Protein AF-A0AAU9JIN0-F1 (afdb_monomer)

Organism: NCBI:txid1481888

Structure (mmCIF, N/CA/C/O backbone):
data_AF-A0AAU9JIN0-F1
#
_entry.id   AF-A0AAU9JIN0-F1
#
loop_
_atom_site.group_PDB
_atom_site.id
_atom_site.type_symbol
_atom_site.label_atom_id
_atom_site.label_alt_id
_atom_site.label_comp_id
_atom_site.label_asym_id
_atom_site.label_entity_id
_atom_site.label_seq_id
_atom_site.pdbx_PDB_ins_code
_atom_site.Cartn_x
_atom_site.Cartn_y
_atom_site.Cartn_z
_atom_site.occupancy
_atom_site.B_iso_or_equiv
_atom_site.auth_seq_id
_atom_site.auth_comp_id
_atom_site.auth_asym_id
_atom_site.auth_atom_id
_atom_site.pdbx_PDB_model_num
ATOM 1 N N . MET A 1 1 ? -13.328 -5.699 35.450 1.00 68.75 1 MET A N 1
ATOM 2 C CA . MET A 1 1 ? -13.564 -5.438 34.014 1.00 68.75 1 MET A CA 1
ATOM 3 C C . MET A 1 1 ? -13.650 -3.923 33.826 1.00 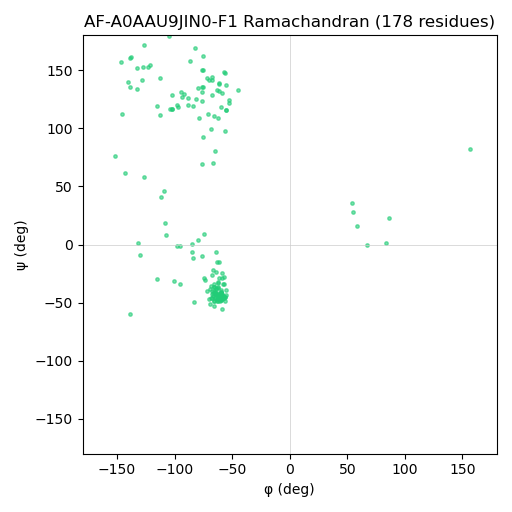68.75 1 MET A C 1
ATOM 5 O O . MET A 1 1 ? -14.200 -3.271 34.708 1.00 68.75 1 MET A O 1
ATOM 9 N N . SER A 1 2 ? -13.070 -3.365 32.762 1.00 90.25 2 SER A N 1
ATOM 10 C CA . SER A 1 2 ? -12.994 -1.916 32.496 1.00 90.25 2 SER A CA 1
ATOM 11 C C . SER A 1 2 ? -13.607 -1.563 31.139 1.00 90.25 2 SER A C 1
ATOM 13 O O . SER A 1 2 ? -13.614 -2.384 30.223 1.00 90.25 2 SER A O 1
ATOM 15 N N . CYS A 1 3 ? -14.113 -0.338 31.011 1.00 95.19 3 CYS A N 1
ATOM 16 C CA . CYS A 1 3 ? -14.622 0.205 29.756 1.00 95.19 3 CYS A CA 1
ATOM 17 C C . CYS A 1 3 ? -13.450 0.713 28.907 1.00 95.19 3 CYS A C 1
ATOM 19 O O . CYS A 1 3 ? -12.683 1.559 29.365 1.00 95.19 3 CYS A O 1
ATOM 21 N N . SER A 1 4 ? -13.319 0.247 27.661 1.00 93.06 4 SER A N 1
ATOM 22 C CA . SER A 1 4 ? -12.202 0.650 26.791 1.00 93.06 4 SER A CA 1
ATOM 23 C C . SER A 1 4 ? -12.344 2.058 26.198 1.00 93.06 4 SER A C 1
ATOM 25 O O . SER A 1 4 ? -11.383 2.556 25.627 1.00 93.06 4 SER A O 1
ATOM 27 N N . ILE A 1 5 ? -13.512 2.703 26.330 1.00 93.81 5 ILE A N 1
ATOM 28 C CA . ILE A 1 5 ? -13.728 4.086 25.867 1.00 93.81 5 ILE A CA 1
ATOM 29 C C . ILE A 1 5 ? -13.227 5.091 26.912 1.00 93.81 5 ILE A C 1
ATOM 31 O O . ILE A 1 5 ? -12.480 6.002 26.581 1.00 93.81 5 ILE A O 1
ATOM 35 N N . CYS A 1 6 ? -13.613 4.931 28.183 1.00 94.94 6 CYS A N 1
ATOM 36 C CA . CYS A 1 6 ? -13.197 5.842 29.260 1.00 94.94 6 CYS A CA 1
ATOM 37 C C . CYS A 1 6 ? -12.001 5.337 30.080 1.00 94.94 6 CYS A C 1
ATOM 39 O O . CYS A 1 6 ? -11.583 6.008 31.023 1.00 94.94 6 CYS A O 1
ATOM 41 N N . ILE A 1 7 ? -11.484 4.142 29.767 1.00 92.88 7 ILE A N 1
ATOM 42 C CA . ILE A 1 7 ? -10.316 3.511 30.412 1.00 92.88 7 ILE A CA 1
ATOM 43 C C . ILE A 1 7 ? -10.503 3.406 31.943 1.00 92.88 7 ILE A C 1
ATOM 45 O O . ILE A 1 7 ? -9.563 3.405 32.730 1.00 92.88 7 ILE A O 1
ATOM 49 N N . SER A 1 8 ? -11.756 3.314 32.384 1.00 94.06 8 SER A N 1
ATOM 50 C CA . SER A 1 8 ? -12.152 3.315 33.794 1.00 94.06 8 SER A CA 1
ATOM 51 C C . SER A 1 8 ? -13.014 2.094 34.109 1.00 94.06 8 SER A C 1
ATOM 53 O O . SER A 1 8 ? -13.412 1.338 33.215 1.00 94.06 8 SER A O 1
ATOM 55 N N . SER A 1 9 ? -13.311 1.876 35.390 1.00 93.88 9 SER A N 1
ATOM 56 C CA . SER A 1 9 ? -14.298 0.875 35.8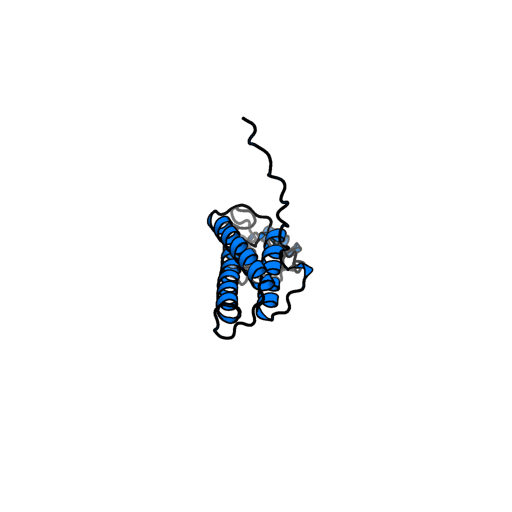06 1.00 93.88 9 SER A CA 1
ATOM 57 C C . SER A 1 9 ? -15.661 1.145 35.165 1.00 93.88 9 SER A C 1
ATOM 59 O O . SER A 1 9 ? -16.027 2.295 34.923 1.00 93.88 9 SER A O 1
ATOM 61 N N . PHE A 1 10 ? -16.421 0.082 34.903 1.00 93.69 10 PHE A N 1
ATOM 62 C CA . PHE A 1 10 ? -17.774 0.209 34.368 1.00 93.69 10 PHE A CA 1
ATOM 63 C C . PHE A 1 10 ? -18.675 1.027 35.298 1.00 93.69 10 PHE A C 1
ATOM 65 O O . PHE A 1 10 ? -18.761 0.745 36.491 1.00 93.69 10 PHE A O 1
ATOM 72 N N . SER A 1 11 ? -19.372 2.005 34.721 1.00 92.69 11 SER A N 1
ATOM 73 C CA . SER A 1 11 ? -20.479 2.709 35.361 1.00 92.69 11 SER A CA 1
ATOM 74 C C . SER A 1 11 ? -21.783 2.155 34.793 1.00 92.69 11 SER A C 1
ATOM 76 O O . SER A 1 11 ? -22.002 2.320 33.589 1.00 92.69 11 SER A O 1
ATOM 78 N N . PRO A 1 12 ? -22.640 1.514 35.609 1.00 90.25 12 PRO A N 1
ATOM 79 C CA . PRO A 1 12 ? -23.985 1.149 35.188 1.00 90.25 12 PRO A CA 1
ATOM 80 C C . PRO A 1 12 ? -24.782 2.378 34.700 1.00 90.25 12 PRO A C 1
ATOM 82 O O . PRO A 1 12 ? -24.567 3.476 35.227 1.00 90.25 12 PRO A O 1
ATOM 85 N N . PRO A 1 13 ? -25.687 2.207 33.722 1.00 94.56 13 PRO A N 1
ATOM 86 C CA . PRO A 1 13 ? -25.958 0.953 33.025 1.00 94.56 13 PRO A CA 1
ATOM 87 C C . PRO A 1 13 ? -24.829 0.541 32.063 1.00 94.56 13 PRO A C 1
ATOM 89 O O . PRO A 1 13 ? -24.177 1.370 31.420 1.00 94.56 13 PRO A O 1
ATOM 92 N N . ILE A 1 14 ? -24.577 -0.767 31.989 1.00 95.56 14 ILE A N 1
ATOM 93 C CA . ILE A 1 14 ? -23.565 -1.370 31.116 1.00 95.56 14 ILE A CA 1
ATOM 94 C C . ILE A 1 14 ? -24.244 -1.773 29.815 1.00 95.56 14 ILE A C 1
ATOM 96 O O . ILE A 1 14 ? -25.229 -2.499 29.819 1.00 95.56 14 ILE A O 1
ATOM 100 N N . CYS A 1 15 ? -23.700 -1.327 28.693 1.00 96.00 15 CYS A N 1
ATOM 101 C CA . CYS A 1 15 ? -24.202 -1.657 27.372 1.00 96.00 15 CYS A CA 1
ATOM 102 C C . CYS A 1 15 ? -23.312 -2.733 26.747 1.00 96.00 15 CYS A C 1
ATOM 104 O O . CYS A 1 15 ? -22.125 -2.496 26.514 1.00 96.00 15 CYS A O 1
ATOM 106 N N . THR A 1 16 ? -23.877 -3.911 26.493 1.00 96.06 16 THR A N 1
ATOM 107 C CA . THR A 1 16 ? -23.200 -5.036 25.839 1.00 96.06 16 THR A CA 1
ATOM 108 C C . THR A 1 16 ? -23.673 -5.134 24.398 1.00 96.06 16 THR A C 1
ATOM 110 O O . THR A 1 16 ? -24.853 -5.359 24.134 1.00 96.06 16 THR A O 1
ATOM 113 N N . LEU A 1 17 ? -22.752 -4.949 23.457 1.00 95.69 17 LEU A N 1
ATOM 114 C CA . LEU A 1 17 ? -23.039 -5.055 22.030 1.00 95.69 17 LEU A CA 1
ATOM 115 C C . LEU A 1 17 ? -23.190 -6.523 21.606 1.00 95.69 17 LEU A C 1
ATOM 117 O O . LEU A 1 17 ? -22.663 -7.426 22.254 1.00 95.69 17 LEU A O 1
ATOM 121 N N . PHE A 1 18 ? -23.798 -6.758 20.441 1.00 93.75 18 PHE A N 1
ATOM 122 C CA . PHE A 1 18 ? -23.901 -8.099 19.842 1.00 93.75 18 PHE A CA 1
ATOM 123 C C . PHE A 1 18 ? -22.545 -8.786 19.610 1.00 93.75 18 PHE A C 1
ATOM 125 O O . PHE A 1 18 ? -22.440 -10.007 19.670 1.00 93.75 18 PHE A O 1
ATOM 132 N N . CYS A 1 19 ? -21.486 -7.998 19.403 1.00 94.50 19 CYS A N 1
ATOM 133 C CA . CYS A 1 19 ? -20.109 -8.485 19.306 1.00 94.50 19 CYS A CA 1
ATOM 134 C C . CYS A 1 19 ? -19.496 -8.888 20.664 1.00 94.50 19 CYS A C 1
ATOM 136 O O . CYS A 1 19 ? -18.294 -9.127 20.736 1.00 94.50 19 CYS A O 1
ATOM 138 N N . SER A 1 20 ? -20.294 -8.946 21.739 1.00 94.06 20 SER A N 1
ATOM 139 C CA . SER A 1 20 ? -19.934 -9.258 23.135 1.00 94.06 20 SER A CA 1
ATOM 140 C C . SER A 1 20 ? -19.050 -8.239 23.865 1.00 94.06 20 SER A C 1
ATOM 142 O O . SER A 1 20 ? -18.769 -8.403 25.052 1.00 94.06 20 SER A O 1
ATOM 144 N N . HIS A 1 21 ? -18.650 -7.152 23.204 1.00 95.62 21 HIS A N 1
ATOM 145 C CA . HIS A 1 21 ? -17.931 -6.062 23.857 1.00 95.62 21 HIS A CA 1
ATOM 146 C C . HIS A 1 21 ? -18.879 -5.194 24.690 1.00 95.62 21 HIS A C 1
ATOM 148 O O . HIS A 1 21 ? -19.959 -4.819 24.228 1.00 95.62 21 HIS A O 1
ATOM 154 N N . ALA A 1 22 ? -18.449 -4.854 25.906 1.00 95.50 22 ALA A N 1
ATOM 155 C CA . ALA A 1 22 ? -19.224 -4.072 26.860 1.00 95.50 22 ALA A CA 1
ATOM 156 C C . ALA A 1 22 ? -18.603 -2.693 27.116 1.00 95.50 22 ALA A C 1
ATOM 158 O O . ALA A 1 22 ? -17.381 -2.545 27.199 1.00 95.50 22 ALA A O 1
ATOM 159 N N . TYR A 1 23 ? -19.463 -1.693 27.294 1.00 96.69 23 TYR A N 1
ATOM 160 C CA . TYR A 1 23 ? -19.115 -0.287 27.515 1.00 96.69 23 TYR A CA 1
ATOM 161 C C . TYR A 1 23 ? -20.027 0.318 28.586 1.00 96.69 23 TYR A C 1
ATO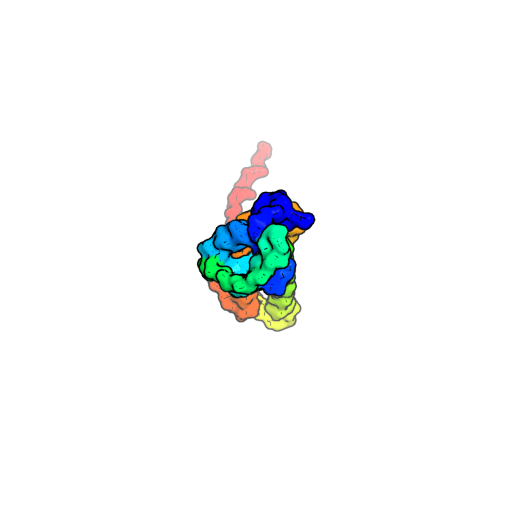M 163 O O . TYR A 1 23 ? -21.123 -0.184 28.830 1.00 96.69 23 TYR A O 1
ATOM 171 N N . CYS A 1 24 ? -19.623 1.428 29.206 1.00 96.50 24 CYS A N 1
ATOM 172 C CA . CYS A 1 24 ? -20.603 2.267 29.900 1.00 96.50 24 CYS A CA 1
ATOM 173 C C . CYS A 1 24 ? -21.621 2.771 28.867 1.00 96.50 24 CYS A C 1
ATOM 175 O O . CYS A 1 24 ? -21.221 3.158 27.764 1.00 96.50 24 CYS A O 1
ATOM 177 N N . PHE A 1 25 ? -22.908 2.800 29.211 1.00 95.44 25 PHE A N 1
ATOM 178 C CA . PHE A 1 25 ? -23.948 3.236 28.279 1.00 95.44 25 PHE A CA 1
ATOM 179 C C . PHE A 1 25 ? -23.692 4.647 27.732 1.00 95.44 25 PHE A C 1
ATOM 181 O O . PHE A 1 25 ? -23.720 4.853 26.522 1.00 95.44 25 PHE A O 1
ATOM 188 N N . SER A 1 26 ? -23.316 5.589 28.601 1.00 94.94 26 SER A N 1
ATOM 189 C CA . SER A 1 26 ? -22.960 6.956 28.199 1.00 94.94 26 SER A CA 1
ATOM 190 C C . SER A 1 26 ? -21.787 7.004 27.216 1.00 94.94 26 SER A C 1
ATOM 192 O O . SER A 1 26 ? -21.813 7.771 26.259 1.00 94.94 26 SER A O 1
ATOM 194 N N . CYS A 1 27 ? -20.773 6.157 27.414 1.00 96.19 27 CYS A N 1
ATOM 195 C CA . CYS A 1 27 ? -19.601 6.104 26.546 1.00 96.19 27 CYS A CA 1
ATOM 196 C C . CYS A 1 27 ? -19.953 5.630 25.134 1.00 96.19 27 CYS A C 1
ATOM 198 O O . CYS A 1 27 ? -19.539 6.255 24.160 1.00 96.19 27 CYS A O 1
ATOM 200 N N . ILE A 1 28 ? -20.704 4.531 25.014 1.00 95.12 28 ILE A N 1
ATOM 201 C CA . ILE A 1 28 ? -21.064 4.000 23.694 1.00 95.12 28 ILE A CA 1
ATOM 202 C C . ILE A 1 28 ? -22.118 4.864 22.998 1.00 95.12 28 ILE A C 1
ATOM 204 O O . ILE A 1 28 ? -22.097 4.987 21.778 1.00 95.12 28 ILE A O 1
ATOM 208 N N . GLN A 1 29 ? -22.996 5.521 23.759 1.00 93.88 29 GLN A N 1
ATOM 209 C CA . GLN A 1 29 ? -23.946 6.484 23.211 1.00 93.88 29 GLN A CA 1
ATOM 210 C C . GLN A 1 29 ? -23.230 7.702 22.610 1.00 93.88 29 GLN A C 1
ATOM 212 O O . GLN A 1 29 ? -23.608 8.154 21.532 1.00 93.88 29 GLN A O 1
ATOM 217 N N . GLU A 1 30 ? -22.180 8.216 23.263 1.00 93.44 30 GLU A N 1
ATOM 218 C CA . GLU A 1 30 ? -21.366 9.306 22.709 1.00 93.44 30 GLU A CA 1
ATOM 219 C C . GLU A 1 30 ? -20.637 8.868 21.435 1.00 93.44 30 GLU A C 1
ATOM 221 O O . GLU A 1 30 ? -20.686 9.567 20.426 1.00 93.44 30 GLU A O 1
ATOM 226 N N . TRP A 1 31 ? -20.035 7.677 21.455 1.00 93.25 31 TRP A N 1
ATOM 227 C CA . TRP A 1 31 ? -19.385 7.077 20.288 1.00 93.25 31 TRP A CA 1
ATOM 228 C C . TRP A 1 31 ? -20.337 6.965 19.088 1.00 93.25 31 TRP A C 1
ATOM 230 O O . TRP A 1 31 ? -19.993 7.354 17.970 1.00 93.25 31 TRP A O 1
ATOM 240 N N . CYS A 1 32 ? -21.576 6.531 19.334 1.00 92.69 32 CYS A N 1
ATOM 241 C CA . CYS A 1 32 ? -22.598 6.407 18.300 1.00 92.69 32 CYS A CA 1
ATOM 242 C C . CYS A 1 32 ? -22.998 7.733 17.641 1.00 92.69 32 CYS A C 1
ATOM 244 O O . CYS A 1 32 ? -23.547 7.730 16.542 1.00 92.69 32 CYS A O 1
ATOM 246 N N . LYS A 1 33 ? -22.664 8.895 18.214 1.00 90.50 33 LYS A N 1
ATOM 247 C CA . LYS A 1 33 ? -22.914 10.175 17.534 1.00 90.50 33 LYS A CA 1
ATOM 248 C C . LYS A 1 33 ? -22.071 10.372 16.275 1.00 90.50 33 LYS A C 1
ATOM 250 O O . LYS A 1 33 ? -22.470 11.192 15.450 1.00 90.50 33 LYS A O 1
ATOM 255 N N . GLY A 1 34 ? -20.942 9.674 16.144 1.00 85.88 34 GLY A N 1
ATOM 256 C CA . GLY A 1 34 ? -20.022 9.803 15.008 1.00 85.88 34 GLY A CA 1
ATOM 257 C C . GLY A 1 34 ? -19.622 8.484 14.349 1.00 85.88 34 GLY A C 1
ATOM 258 O O . GLY A 1 34 ? -18.999 8.517 13.294 1.00 85.88 34 GLY A O 1
ATOM 259 N N . HIS A 1 35 ? -19.964 7.338 14.939 1.00 88.75 35 HIS A N 1
ATOM 260 C CA . HIS A 1 35 ? -19.528 6.028 14.464 1.00 88.75 35 HIS A CA 1
ATOM 261 C C . HIS A 1 35 ? -20.647 4.994 14.569 1.00 88.75 35 HIS A C 1
ATOM 263 O O . HIS A 1 35 ? -21.331 4.915 15.582 1.00 88.75 35 HIS A O 1
ATOM 269 N N . ASP A 1 36 ? -20.775 4.125 13.571 1.00 92.25 36 ASP A N 1
ATOM 270 C CA . ASP A 1 36 ? -21.754 3.032 13.519 1.00 92.25 36 ASP A CA 1
ATOM 271 C C . ASP A 1 36 ? -21.119 1.645 13.696 1.00 92.25 36 ASP A C 1
ATOM 273 O O . ASP A 1 36 ? -21.725 0.624 13.378 1.00 92.25 36 ASP A O 1
ATOM 277 N N . PHE A 1 37 ? -19.901 1.589 14.236 1.00 92.31 37 PHE A N 1
ATOM 278 C CA . PHE A 1 37 ? -19.131 0.362 14.428 1.00 92.31 37 PHE A CA 1
ATOM 279 C C . PHE A 1 37 ? -18.538 0.263 15.834 1.00 92.31 37 PHE A C 1
ATOM 281 O O . PHE A 1 37 ? -18.257 1.263 16.487 1.00 92.31 37 PHE A O 1
ATOM 288 N N . CYS A 1 38 ? -18.331 -0.962 16.314 1.00 93.06 38 CYS A N 1
ATOM 289 C CA . CYS A 1 38 ? -17.752 -1.246 17.621 1.00 93.06 38 CYS A CA 1
ATOM 290 C C . CYS A 1 38 ? -16.312 -0.694 17.730 1.00 93.06 38 CYS A C 1
ATOM 292 O O . CYS A 1 38 ? -15.494 -1.010 16.864 1.00 93.06 38 CYS A O 1
ATOM 294 N N . PRO A 1 39 ? -15.953 0.020 18.819 1.00 91.38 39 PRO A N 1
ATOM 295 C CA . PRO A 1 39 ? -14.599 0.549 19.022 1.00 91.38 39 PRO A CA 1
ATOM 296 C C . PRO A 1 39 ? -13.475 -0.499 19.042 1.00 91.38 39 PRO A C 1
ATOM 298 O O . PRO A 1 39 ? -12.323 -0.155 18.812 1.00 91.38 39 PRO A O 1
ATOM 301 N N . LEU A 1 40 ? -13.782 -1.762 19.372 1.00 90.69 40 LEU A N 1
ATOM 302 C CA . LEU A 1 40 ? -12.771 -2.814 19.558 1.00 90.69 40 LEU A CA 1
ATOM 303 C C . LEU A 1 40 ? -12.611 -3.749 18.357 1.00 90.69 40 LEU A C 1
ATOM 305 O O . LEU A 1 40 ? -11.523 -4.266 18.131 1.00 90.69 40 LEU A O 1
ATOM 309 N N . CYS A 1 41 ? -13.682 -4.000 17.605 1.00 92.56 41 CYS A N 1
ATOM 310 C CA . CYS A 1 41 ? -13.667 -4.986 16.517 1.00 92.56 41 CYS A CA 1
ATOM 311 C C . CYS A 1 41 ? -14.266 -4.479 15.206 1.00 92.56 41 CYS A C 1
ATOM 313 O O . CYS A 1 41 ? -14.378 -5.246 14.252 1.00 92.56 41 CYS A O 1
ATOM 315 N N . SER A 1 42 ? -14.704 -3.219 15.175 1.00 90.44 42 SER A N 1
ATOM 316 C CA . SER A 1 42 ? -15.298 -2.573 14.003 1.00 90.44 42 SER A CA 1
ATOM 317 C C . SER A 1 42 ? -16.543 -3.273 13.440 1.00 90.44 42 SER A C 1
ATOM 319 O O . SER A 1 42 ? -16.961 -2.978 12.324 1.00 90.44 42 SER A O 1
ATOM 321 N N . GLN A 1 43 ? -17.178 -4.177 14.197 1.00 90.62 43 GLN A N 1
ATOM 322 C CA . GLN A 1 43 ? -18.458 -4.760 13.794 1.00 90.62 43 GLN A CA 1
ATOM 323 C C . GLN A 1 43 ? -19.581 -3.715 13.866 1.00 90.62 43 GLN A C 1
ATOM 325 O O . GLN A 1 43 ? -19.593 -2.933 14.820 1.00 90.62 43 GLN A O 1
ATOM 330 N N . PRO A 1 44 ? -20.535 -3.710 12.916 1.00 91.19 44 PRO A N 1
ATOM 331 C CA . PRO A 1 44 ? -21.642 -2.760 12.911 1.00 91.19 44 PRO A CA 1
ATOM 332 C C . PRO A 1 44 ? -22.445 -2.788 14.213 1.00 91.19 44 PRO A C 1
ATOM 334 O O . PRO A 1 44 ? -22.769 -3.857 14.738 1.00 91.19 44 PRO A O 1
ATOM 337 N N . ILE A 1 45 ? -22.798 -1.610 14.713 1.00 92.69 45 ILE A N 1
ATOM 338 C CA . ILE A 1 45 ? -23.668 -1.443 15.874 1.00 92.69 45 ILE A CA 1
ATOM 339 C C . ILE A 1 45 ? -25.108 -1.317 15.375 1.00 92.69 45 ILE A C 1
ATOM 341 O O . ILE A 1 45 ? -25.404 -0.521 14.490 1.00 92.69 45 ILE A O 1
ATOM 345 N N . SER A 1 46 ? -26.012 -2.111 15.945 1.00 85.94 46 SER A N 1
ATOM 346 C CA . SER A 1 46 ? -27.449 -2.0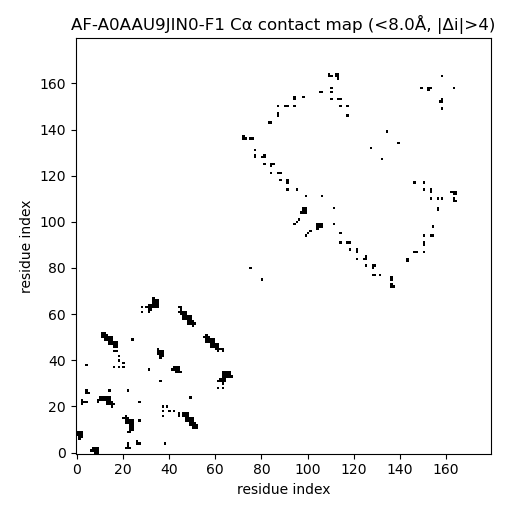22 15.659 1.00 85.94 46 SER A CA 1
ATOM 347 C C . SER A 1 46 ? -28.268 -2.183 16.936 1.00 85.94 46 SER A C 1
ATOM 349 O O . SER A 1 46 ? -28.985 -1.271 17.339 1.00 85.94 46 SER A O 1
ATOM 351 N N . THR A 1 47 ? -28.127 -3.315 17.617 1.00 91.50 47 THR A N 1
ATOM 352 C CA . THR A 1 47 ? -28.786 -3.594 18.896 1.00 91.50 47 THR A CA 1
ATOM 353 C C . THR A 1 47 ? -27.768 -3.891 19.989 1.00 91.50 47 THR A C 1
ATOM 355 O O . THR A 1 47 ? -26.636 -4.318 19.727 1.00 91.50 47 THR A O 1
ATOM 358 N N . ALA A 1 48 ? -28.171 -3.636 21.229 1.00 94.31 48 ALA A N 1
ATOM 359 C CA . ALA A 1 48 ? -27.370 -3.916 22.409 1.00 94.31 48 ALA A CA 1
ATOM 360 C C . ALA A 1 48 ? -28.253 -4.318 23.592 1.00 94.31 48 ALA A C 1
ATOM 362 O O . ALA A 1 48 ? -29.431 -3.970 23.652 1.00 94.31 48 ALA A O 1
ATOM 363 N N . THR A 1 49 ? -27.668 -5.030 24.549 1.00 96.50 49 THR A N 1
ATOM 364 C CA . THR A 1 49 ? -28.297 -5.330 25.835 1.00 96.50 49 THR A CA 1
ATOM 365 C C . THR A 1 49 ? -27.798 -4.336 26.873 1.00 96.50 49 THR A C 1
ATOM 367 O O . THR A 1 49 ? -26.599 -4.258 27.145 1.00 96.50 49 THR A O 1
ATOM 370 N N . LEU A 1 50 ? -28.719 -3.577 27.450 1.00 95.62 50 LEU A N 1
ATOM 371 C CA . LEU A 1 50 ? -28.476 -2.691 28.574 1.00 95.62 50 LEU A CA 1
ATOM 372 C C . LEU A 1 50 ? -28.668 -3.476 29.874 1.00 95.62 50 LEU A C 1
ATOM 374 O O . LEU A 1 50 ? -29.719 -4.080 30.059 1.00 95.62 50 LEU A O 1
ATOM 378 N N . SER A 1 51 ? -27.669 -3.466 30.751 1.00 95.19 51 SER A N 1
ATOM 379 C CA . SER A 1 51 ? -27.702 -4.101 32.069 1.00 95.19 51 SER A CA 1
ATOM 380 C C . SER A 1 51 ? -27.604 -3.039 33.158 1.00 95.19 51 SER A C 1
ATOM 382 O O . SER A 1 51 ? -26.603 -2.320 33.244 1.00 95.19 51 SER A O 1
ATOM 384 N N . GLU A 1 52 ? -28.627 -2.949 33.995 1.00 93.88 52 GLU A N 1
ATOM 385 C CA . GLU A 1 52 ? -28.699 -2.008 35.113 1.00 93.88 52 GLU A CA 1
ATOM 386 C C . GLU A 1 52 ? -27.951 -2.528 36.352 1.00 93.88 52 GLU A C 1
ATOM 388 O O . GLU A 1 52 ? -27.556 -3.694 36.442 1.00 93.88 52 GLU A O 1
ATOM 393 N N . ALA A 1 53 ? -27.754 -1.657 37.346 1.00 89.44 53 ALA A N 1
ATOM 394 C CA . ALA A 1 53 ? -27.086 -2.020 38.601 1.00 89.44 53 ALA A CA 1
ATOM 395 C C . ALA A 1 53 ? -27.855 -3.069 39.431 1.00 89.44 53 ALA A C 1
ATOM 397 O O . ALA A 1 53 ? -27.251 -3.768 40.244 1.00 89.44 53 ALA A O 1
ATOM 398 N N . ASP A 1 54 ? -29.169 -3.183 39.232 1.00 90.19 54 ASP A N 1
ATOM 399 C CA . ASP A 1 54 ? -30.039 -4.158 39.900 1.00 90.19 54 ASP A CA 1
ATOM 400 C C . ASP A 1 54 ? -30.068 -5.533 39.203 1.00 90.19 54 ASP A C 1
ATOM 402 O O . ASP A 1 54 ? -30.736 -6.454 39.673 1.00 90.19 54 ASP A O 1
ATOM 406 N N . GLY A 1 55 ? -29.322 -5.690 38.103 1.00 85.94 55 GLY A N 1
ATOM 407 C CA . GLY A 1 55 ? -29.260 -6.918 37.314 1.00 85.94 55 GLY A CA 1
ATOM 408 C C . GLY A 1 55 ? -30.392 -7.075 36.298 1.00 85.94 55 GLY A C 1
ATOM 409 O O . GLY A 1 55 ? -30.419 -8.086 35.595 1.00 85.94 55 GLY A O 1
ATOM 410 N N . SER A 1 56 ? -31.305 -6.105 36.189 1.00 90.94 56 SER A N 1
ATOM 411 C CA . SER A 1 56 ? -32.284 -6.083 35.105 1.00 90.94 56 SER A CA 1
ATOM 412 C C . SER A 1 56 ? -31.596 -5.838 33.760 1.00 90.94 56 SER A C 1
ATOM 414 O O . SER A 1 56 ? -30.591 -5.125 33.670 1.00 90.94 56 SER A O 1
ATOM 416 N N . THR A 1 57 ? -32.116 -6.476 32.709 1.00 94.06 57 THR A N 1
ATOM 417 C CA . THR A 1 57 ? -31.590 -6.340 31.350 1.00 94.06 57 THR A CA 1
ATOM 418 C C . THR A 1 57 ? -32.687 -5.979 30.361 1.00 94.06 57 THR A C 1
ATOM 420 O O . THR A 1 57 ? -33.815 -6.467 30.448 1.00 94.06 57 THR A O 1
ATOM 423 N N . GLN A 1 58 ? -32.350 -5.119 29.403 1.00 93.62 58 GLN A N 1
ATOM 424 C CA . GLN A 1 58 ? -33.252 -4.683 28.344 1.00 93.62 58 GLN A CA 1
ATOM 425 C C . GLN A 1 58 ? -32.511 -4.627 27.007 1.00 93.62 58 GLN A C 1
ATOM 427 O O . GLN A 1 58 ? -31.404 -4.101 26.922 1.00 93.62 58 GLN A O 1
ATOM 432 N N . GLU A 1 59 ? -33.129 -5.129 25.940 1.00 94.81 59 GLU A N 1
ATOM 433 C CA . GLU A 1 59 ? -32.639 -4.878 24.585 1.00 94.81 59 GLU A CA 1
ATOM 434 C C . GLU A 1 59 ? -32.991 -3.458 24.135 1.00 94.81 59 GLU A C 1
ATOM 436 O O . GLU A 1 59 ? -34.133 -3.008 24.252 1.00 94.81 59 GLU A O 1
ATOM 441 N N . ILE A 1 60 ? -31.994 -2.758 23.602 1.00 93.50 60 ILE A N 1
ATOM 442 C CA . ILE A 1 60 ? -32.109 -1.394 23.099 1.00 93.50 60 ILE A CA 1
ATOM 443 C C . ILE A 1 60 ? -31.567 -1.297 21.673 1.00 93.50 60 ILE A C 1
ATOM 445 O O . ILE A 1 60 ? -30.668 -2.039 21.264 1.00 93.50 60 ILE A O 1
ATOM 449 N N . HIS A 1 61 ? -32.101 -0.339 20.921 1.00 92.81 61 HIS A N 1
ATOM 450 C CA . HIS A 1 61 ? -31.537 0.086 19.648 1.00 92.81 61 HIS A CA 1
ATOM 451 C C . HIS A 1 61 ? -30.629 1.293 19.887 1.00 92.81 61 HIS A C 1
ATOM 453 O O . HIS A 1 61 ? -31.028 2.236 20.571 1.00 92.81 61 HIS A O 1
ATOM 459 N N . LEU A 1 62 ? -29.413 1.259 19.345 1.00 90.44 62 LEU A N 1
ATOM 460 C CA . LEU A 1 62 ? -28.492 2.389 19.422 1.00 90.44 62 LEU A CA 1
ATOM 461 C C . LEU A 1 62 ? -28.598 3.194 18.126 1.00 90.44 62 LEU A C 1
ATOM 463 O O . LEU A 1 62 ? -28.310 2.683 17.046 1.00 90.44 62 LEU A O 1
ATOM 467 N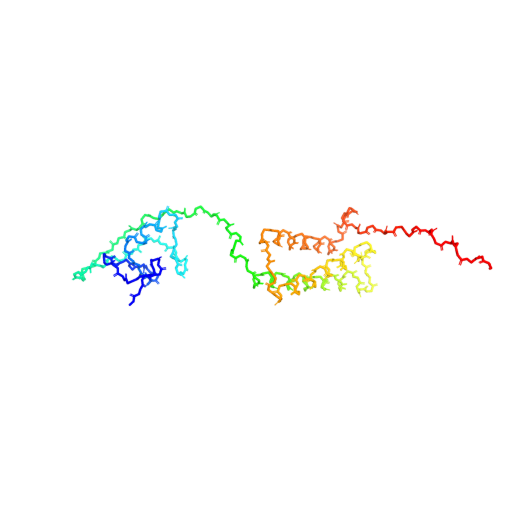 N . GLU A 1 63 ? -29.004 4.458 18.236 1.00 88.88 63 GLU A N 1
ATOM 468 C CA . GLU A 1 63 ? -29.002 5.388 17.106 1.00 88.88 63 GLU A CA 1
ATOM 469 C C . GLU A 1 63 ? -27.569 5.832 16.815 1.00 88.88 63 GLU A C 1
ATOM 471 O O . GLU A 1 63 ? -27.058 6.786 17.407 1.00 88.88 63 GLU A O 1
ATOM 476 N N . CYS A 1 64 ? -26.907 5.111 15.914 1.00 89.00 64 CYS A N 1
ATOM 477 C CA . CYS A 1 64 ? -25.540 5.412 15.524 1.00 89.00 64 CYS A CA 1
ATOM 478 C C . CYS A 1 64 ? -25.518 6.121 14.167 1.00 89.00 64 CYS A C 1
ATOM 480 O O . CYS A 1 64 ? -26.124 5.666 13.192 1.00 89.00 64 CYS A O 1
ATOM 482 N N . LYS A 1 65 ? -24.833 7.263 14.092 1.00 84.31 65 LYS A N 1
ATOM 483 C CA . LYS A 1 65 ? -24.587 7.936 12.818 1.00 84.31 65 LYS A CA 1
ATOM 484 C C . LYS A 1 65 ? -23.507 7.164 12.083 1.00 84.31 65 LYS A C 1
ATOM 486 O O . LYS A 1 65 ? -22.488 6.813 12.674 1.00 84.31 65 LYS A O 1
ATOM 491 N N . LYS A 1 66 ? -23.722 6.942 10.785 1.00 71.94 66 LYS A N 1
ATOM 492 C CA . LYS A 1 66 ? -22.648 6.483 9.907 1.00 71.94 66 LYS A CA 1
ATOM 493 C C . LYS A 1 66 ? -21.484 7.437 10.081 1.00 71.94 66 LYS A C 1
ATOM 495 O O . LYS A 1 66 ? -21.672 8.641 9.894 1.00 71.94 66 LYS A O 1
ATOM 500 N N . ALA A 1 67 ? -20.321 6.895 10.424 1.00 64.62 67 ALA A N 1
ATOM 501 C CA . ALA A 1 67 ? -19.105 7.658 10.246 1.00 64.62 67 ALA A CA 1
ATOM 502 C C . ALA A 1 67 ? -19.085 8.064 8.773 1.00 64.62 67 ALA A C 1
ATOM 504 O O . ALA A 1 67 ? -19.066 7.205 7.884 1.00 64.62 67 ALA A O 1
ATOM 505 N N . GLU A 1 68 ? -19.150 9.368 8.497 1.00 57.34 68 GLU A N 1
ATOM 506 C CA . GLU A 1 68 ? -18.609 9.847 7.236 1.00 57.34 68 GLU A CA 1
ATOM 507 C C . GLU A 1 68 ? -17.198 9.284 7.212 1.00 57.34 68 GLU A C 1
ATOM 509 O O . GLU A 1 68 ? -16.464 9.430 8.188 1.00 57.34 68 GLU A O 1
ATOM 514 N N . ALA A 1 69 ? -16.884 8.498 6.186 1.00 54.75 69 ALA A N 1
ATOM 515 C CA . ALA A 1 69 ? -15.572 7.907 6.049 1.00 54.75 69 ALA A CA 1
ATOM 516 C C . ALA A 1 69 ? -14.571 9.051 5.855 1.00 54.75 69 ALA A C 1
ATOM 518 O O . ALA A 1 69 ? -14.172 9.350 4.730 1.00 54.75 69 ALA A O 1
ATOM 519 N N . GLU A 1 70 ? -14.169 9.705 6.944 1.00 52.25 70 GLU A N 1
ATOM 520 C CA . GLU A 1 70 ? -12.862 10.307 7.050 1.00 52.25 70 GLU A CA 1
ATOM 521 C C . GLU A 1 70 ? -11.925 9.145 6.782 1.00 52.25 70 GLU A C 1
ATOM 523 O O . GLU A 1 70 ? -11.700 8.269 7.619 1.00 52.25 70 GLU A O 1
ATOM 528 N N . ARG A 1 71 ? -11.476 9.071 5.528 1.00 56.19 71 ARG A N 1
ATOM 529 C CA . ARG A 1 71 ? -10.419 8.178 5.076 1.00 56.19 71 ARG A CA 1
ATOM 530 C C . ARG A 1 71 ? -9.151 8.668 5.751 1.00 56.19 71 ARG A C 1
ATOM 532 O O . ARG A 1 71 ? -8.309 9.294 5.121 1.00 56.19 71 ARG A O 1
ATOM 539 N N . SER A 1 72 ? -9.070 8.473 7.059 1.00 64.75 72 SER A N 1
ATOM 540 C CA . SER A 1 72 ? -7.906 8.837 7.829 1.00 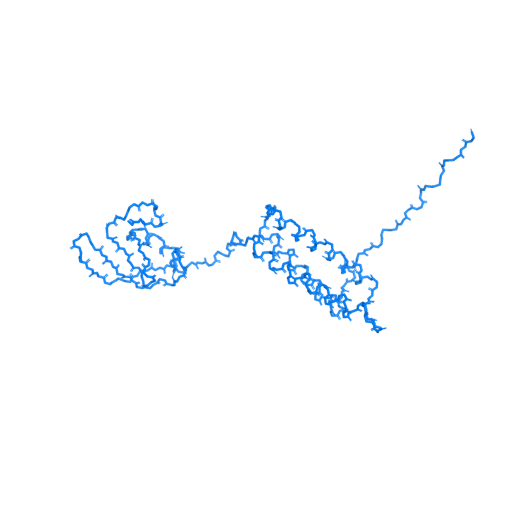64.75 72 SER A CA 1
ATOM 541 C C . SER A 1 72 ? -6.804 7.896 7.380 1.00 64.75 72 SER A C 1
ATOM 543 O O . SER A 1 72 ? -6.752 6.733 7.778 1.00 64.75 72 SER A O 1
ATOM 545 N N . LEU A 1 73 ? -5.944 8.396 6.492 1.00 72.75 73 LEU A N 1
ATOM 546 C CA . LEU A 1 73 ? -4.759 7.690 6.007 1.00 72.75 73 LEU A CA 1
ATOM 547 C C . LEU A 1 73 ? -3.756 7.429 7.144 1.00 72.75 73 LEU A C 1
ATOM 549 O O . LEU A 1 73 ? -2.796 6.693 6.958 1.00 72.75 73 LEU A O 1
ATOM 553 N N . MET A 1 74 ? -4.010 7.968 8.342 1.00 69.00 74 MET A N 1
ATOM 554 C CA . MET A 1 74 ? -3.218 7.769 9.557 1.00 69.00 74 MET A CA 1
ATOM 555 C C . MET A 1 74 ? -3.152 6.307 10.023 1.00 69.00 74 MET A C 1
ATOM 557 O O . MET A 1 74 ? -2.313 5.981 10.855 1.00 69.00 74 MET A O 1
ATOM 561 N N . CYS A 1 75 ? -4.023 5.421 9.524 1.00 79.44 75 CYS A N 1
ATOM 562 C CA . CYS A 1 75 ? -3.938 3.988 9.817 1.00 79.44 75 CYS A CA 1
ATOM 563 C C . CYS A 1 75 ? -2.980 3.220 8.892 1.00 79.44 75 CYS A C 1
ATOM 565 O O . CYS A 1 75 ? -2.759 2.031 9.118 1.00 79.44 75 CYS A O 1
ATOM 567 N N . LEU A 1 76 ? -2.428 3.864 7.856 1.00 88.81 76 LEU A N 1
ATOM 568 C CA . LEU A 1 76 ? -1.427 3.245 6.995 1.00 88.81 76 LEU A CA 1
ATOM 569 C C . LEU A 1 76 ? -0.074 3.274 7.705 1.00 88.81 76 LEU A C 1
ATOM 571 O O . LEU A 1 76 ? 0.537 4.327 7.874 1.00 88.81 76 LEU A O 1
ATOM 575 N N . ASP A 1 77 ? 0.373 2.099 8.126 1.00 90.44 77 ASP A N 1
ATOM 576 C CA . ASP A 1 77 ? 1.598 1.897 8.887 1.00 90.44 77 ASP A CA 1
ATOM 577 C C . ASP A 1 77 ? 2.723 1.295 8.030 1.00 90.44 77 ASP A C 1
ATOM 579 O O . ASP A 1 77 ? 2.570 0.997 6.838 1.00 90.44 77 ASP A O 1
ATOM 583 N N . HIS A 1 78 ? 3.889 1.091 8.649 1.00 94.31 78 HIS A N 1
ATOM 584 C CA . HIS A 1 78 ? 5.021 0.442 7.994 1.00 94.31 78 HIS A CA 1
ATOM 585 C C . HIS A 1 78 ? 4.673 -0.956 7.471 1.00 94.31 78 HIS A C 1
ATOM 587 O O . HIS A 1 78 ? 5.163 -1.321 6.407 1.00 94.31 78 HIS A O 1
ATOM 593 N N . ASP A 1 79 ? 3.809 -1.730 8.137 1.00 93.88 79 ASP A N 1
ATOM 594 C CA . ASP A 1 79 ? 3.455 -3.086 7.694 1.00 93.88 79 ASP A CA 1
ATOM 595 C C . ASP A 1 79 ? 2.620 -3.078 6.403 1.00 93.88 79 ASP A C 1
ATOM 597 O O . ASP A 1 79 ? 2.845 -3.905 5.510 1.00 93.88 79 ASP A O 1
ATOM 601 N N . TYR A 1 80 ? 1.703 -2.117 6.257 1.00 95.44 80 TYR A N 1
ATOM 602 C CA . TYR A 1 80 ? 1.004 -1.877 4.997 1.00 95.44 80 TYR A CA 1
ATOM 603 C C . TYR A 1 80 ? 1.997 -1.564 3.873 1.00 95.44 80 TYR A C 1
ATOM 605 O O . TYR A 1 80 ? 2.037 -2.273 2.860 1.00 95.44 80 TYR A O 1
ATOM 613 N N . PHE A 1 81 ? 2.850 -0.554 4.067 1.00 96.50 81 PHE A N 1
ATOM 614 C CA . PHE A 1 81 ? 3.782 -0.118 3.028 1.00 96.50 81 PHE A CA 1
ATOM 615 C C . PHE A 1 81 ? 4.834 -1.176 2.701 1.00 96.50 81 PHE A C 1
ATOM 617 O O . PHE A 1 81 ? 5.162 -1.363 1.534 1.00 96.50 81 PHE A O 1
ATOM 624 N N . LYS A 1 82 ? 5.279 -1.969 3.679 1.00 96.81 82 LYS A N 1
ATOM 625 C CA . LYS A 1 82 ? 6.164 -3.118 3.461 1.00 96.81 82 LYS A CA 1
ATOM 626 C C . LYS A 1 82 ? 5.570 -4.103 2.464 1.00 96.81 82 LYS A C 1
ATOM 628 O O . LYS A 1 82 ? 6.262 -4.596 1.571 1.00 96.81 82 LYS A O 1
ATOM 633 N N . LYS A 1 83 ? 4.279 -4.416 2.611 1.00 97.00 83 LYS A N 1
ATOM 634 C CA . LYS A 1 83 ? 3.576 -5.329 1.701 1.00 97.00 83 LYS A CA 1
ATOM 635 C C . LYS A 1 83 ? 3.451 -4.719 0.313 1.00 97.00 83 LYS A C 1
ATOM 637 O O . LYS A 1 83 ? 3.651 -5.441 -0.665 1.00 97.00 83 LYS A O 1
ATOM 642 N N . GLU A 1 84 ? 3.147 -3.429 0.222 1.00 97.88 84 GLU A N 1
ATOM 643 C CA . GLU A 1 84 ? 2.970 -2.753 -1.062 1.00 97.88 84 GLU A CA 1
ATOM 644 C C . GLU A 1 84 ? 4.294 -2.603 -1.821 1.00 97.88 84 GLU A C 1
ATOM 646 O O . GLU A 1 84 ? 4.396 -3.036 -2.969 1.00 97.88 84 GLU A O 1
ATOM 651 N N . ILE A 1 85 ? 5.357 -2.157 -1.148 1.00 98.31 85 ILE A N 1
ATOM 652 C CA . ILE A 1 85 ? 6.717 -2.080 -1.698 1.00 98.31 85 ILE A CA 1
ATOM 653 C C . ILE A 1 85 ? 7.185 -3.466 -2.163 1.00 98.31 85 ILE A C 1
ATOM 655 O O . ILE A 1 85 ? 7.666 -3.613 -3.287 1.00 98.31 85 ILE A O 1
ATOM 659 N N . ALA A 1 86 ? 6.965 -4.523 -1.373 1.00 97.94 86 ALA A N 1
ATOM 660 C CA . ALA A 1 86 ? 7.341 -5.883 -1.765 1.00 97.94 86 ALA A CA 1
ATOM 661 C C . ALA A 1 86 ? 6.603 -6.381 -3.023 1.00 97.94 86 ALA A C 1
ATOM 663 O O . ALA A 1 86 ? 7.161 -7.167 -3.797 1.00 97.94 86 ALA A O 1
ATOM 664 N N . LYS A 1 87 ? 5.352 -5.958 -3.256 1.00 98.19 87 LYS A N 1
ATOM 665 C CA . LYS A 1 87 ? 4.647 -6.247 -4.518 1.00 98.19 87 LYS A CA 1
ATOM 666 C C . LYS A 1 87 ? 5.319 -5.529 -5.688 1.00 98.19 87 LYS A C 1
ATOM 668 O O . LYS A 1 87 ? 5.547 -6.165 -6.717 1.00 98.19 87 LYS A O 1
ATOM 673 N N . LEU A 1 88 ? 5.677 -4.256 -5.518 1.00 98.50 88 LEU A N 1
ATOM 674 C CA . LEU A 1 88 ? 6.333 -3.462 -6.559 1.00 98.50 88 LEU A CA 1
ATOM 675 C C . LEU A 1 88 ? 7.731 -3.980 -6.896 1.00 98.50 88 LEU A C 1
ATOM 677 O O . LEU A 1 88 ? 8.056 -4.094 -8.073 1.00 98.50 88 LEU A O 1
ATOM 681 N N . VAL A 1 89 ? 8.520 -4.401 -5.905 1.00 98.31 89 VAL A N 1
ATOM 682 C CA . VAL A 1 89 ? 9.832 -5.033 -6.131 1.00 98.31 89 VAL A CA 1
ATOM 683 C C . VAL A 1 89 ? 9.695 -6.291 -6.995 1.00 98.31 89 VAL A C 1
ATOM 685 O O . VAL A 1 89 ? 10.429 -6.465 -7.970 1.00 98.31 89 VAL A O 1
ATOM 688 N N . ARG A 1 90 ? 8.717 -7.158 -6.693 1.00 98.25 90 ARG A N 1
ATOM 689 C CA . ARG A 1 90 ? 8.443 -8.355 -7.511 1.00 98.25 90 ARG A CA 1
ATOM 690 C C . ARG A 1 90 ? 7.992 -7.989 -8.922 1.00 98.25 90 ARG A C 1
ATOM 692 O O . ARG A 1 90 ? 8.431 -8.615 -9.884 1.00 98.25 90 ARG A O 1
ATOM 699 N N . LEU A 1 91 ? 7.126 -6.984 -9.053 1.00 97.94 91 LEU A N 1
ATOM 700 C CA . LEU A 1 91 ? 6.672 -6.504 -10.354 1.00 97.94 91 LEU A CA 1
ATOM 701 C C . LEU A 1 91 ? 7.842 -5.955 -11.181 1.00 97.94 91 LEU A C 1
ATOM 703 O O . LEU A 1 91 ? 7.977 -6.333 -12.341 1.00 97.94 91 LEU A O 1
ATOM 707 N N . ALA A 1 92 ? 8.713 -5.140 -10.586 1.00 98.25 92 ALA A N 1
ATOM 708 C CA . ALA A 1 92 ? 9.894 -4.583 -11.239 1.00 98.25 92 ALA A CA 1
ATOM 709 C C . ALA A 1 92 ? 10.841 -5.678 -11.747 1.00 98.25 92 ALA A C 1
ATOM 711 O O . ALA A 1 92 ? 11.298 -5.615 -12.887 1.00 98.25 92 ALA A O 1
ATOM 712 N N . TYR A 1 93 ? 11.073 -6.721 -10.943 1.00 97.88 93 TYR A N 1
ATOM 713 C CA . TYR A 1 93 ? 11.853 -7.884 -11.366 1.00 97.88 93 TYR A CA 1
ATOM 714 C C . TYR A 1 93 ? 11.221 -8.600 -12.568 1.00 97.88 93 TYR A C 1
ATOM 716 O O . TYR A 1 93 ? 11.908 -8.906 -13.542 1.00 97.88 93 TYR A O 1
ATOM 724 N N . ASN A 1 94 ? 9.907 -8.833 -12.536 1.00 96.69 94 ASN A N 1
ATOM 725 C CA . ASN A 1 94 ? 9.211 -9.474 -13.651 1.00 96.69 94 ASN A CA 1
ATOM 726 C C . ASN A 1 94 ? 9.297 -8.625 -14.926 1.00 96.69 94 ASN A C 1
ATOM 728 O O . ASN A 1 94 ? 9.597 -9.158 -15.989 1.00 96.69 94 ASN A O 1
ATOM 732 N N . VAL A 1 95 ? 9.110 -7.305 -14.821 1.00 96.38 95 VAL A N 1
ATOM 733 C CA . VAL A 1 95 ? 9.247 -6.372 -15.952 1.00 96.38 95 VAL A CA 1
ATOM 734 C C . VAL A 1 95 ? 10.666 -6.397 -16.524 1.00 96.38 95 VAL A C 1
ATOM 736 O O . VAL A 1 95 ? 10.833 -6.477 -17.740 1.00 96.38 95 VAL A O 1
ATOM 739 N N . GLU A 1 96 ? 11.691 -6.390 -15.670 1.00 96.88 96 GLU A N 1
ATOM 740 C CA . GLU A 1 96 ? 13.092 -6.525 -16.079 1.00 96.88 96 GLU A CA 1
ATOM 741 C C . GLU A 1 96 ? 13.324 -7.812 -16.887 1.00 96.88 96 GLU A C 1
ATOM 743 O O . GLU A 1 96 ? 13.927 -7.784 -17.964 1.00 96.88 96 GLU A O 1
ATOM 748 N N . VAL A 1 97 ? 12.826 -8.943 -16.383 1.00 94.75 97 VAL A N 1
ATOM 749 C CA . VAL A 1 97 ? 12.999 -10.247 -17.030 1.00 94.75 97 VAL A CA 1
ATOM 750 C C . VAL A 1 97 ? 12.229 -10.336 -18.346 1.00 94.75 97 VAL A C 1
ATOM 752 O O . VAL A 1 97 ? 12.789 -10.799 -19.339 1.00 94.75 97 VAL A O 1
ATOM 755 N N . GLU A 1 98 ? 10.967 -9.910 -18.368 1.00 93.31 98 GLU A N 1
ATOM 756 C CA . GLU A 1 98 ? 10.072 -10.028 -19.524 1.00 93.31 98 GLU A CA 1
ATOM 757 C C . GLU A 1 98 ? 10.451 -9.069 -20.655 1.00 93.31 98 GLU A C 1
ATOM 759 O O . GLU A 1 98 ? 10.406 -9.460 -21.821 1.00 93.31 98 GLU A O 1
ATOM 764 N N . ARG A 1 99 ? 10.847 -7.828 -20.343 1.00 92.88 99 ARG A N 1
ATOM 765 C CA . ARG A 1 99 ? 11.123 -6.825 -21.382 1.00 92.88 99 ARG A CA 1
ATOM 766 C C . ARG A 1 99 ? 12.576 -6.708 -21.792 1.00 92.88 99 ARG A C 1
ATOM 768 O O . ARG A 1 99 ? 12.821 -6.429 -22.962 1.00 92.88 99 ARG A O 1
ATOM 775 N N . PHE A 1 100 ? 13.520 -6.901 -20.872 1.00 95.06 100 PHE A N 1
ATOM 776 C CA . PHE A 1 100 ? 14.917 -6.521 -21.108 1.00 95.06 100 PHE A CA 1
ATOM 777 C C . PHE A 1 100 ? 15.881 -7.705 -21.146 1.00 95.06 100 PHE A C 1
ATOM 779 O O . PHE A 1 100 ? 16.873 -7.647 -21.867 1.00 95.06 100 PHE A O 1
ATOM 786 N N . LYS A 1 101 ? 15.598 -8.796 -20.420 1.00 91.50 101 LYS A N 1
ATOM 787 C CA . LYS A 1 101 ? 16.478 -9.984 -20.384 1.00 91.50 101 LYS A CA 1
ATOM 788 C C . LYS A 1 101 ? 16.092 -11.087 -21.374 1.00 91.50 101 LYS A C 1
ATOM 790 O O . LYS A 1 101 ? 16.778 -12.104 -21.448 1.00 91.50 101 LYS A O 1
ATOM 795 N N . GLN A 1 102 ? 15.020 -10.906 -22.144 1.00 88.19 102 GLN A N 1
ATOM 796 C CA . GLN A 1 102 ? 14.646 -11.837 -23.210 1.00 88.19 102 GLN A CA 1
ATOM 797 C C . GLN A 1 102 ? 15.539 -11.668 -24.442 1.00 88.19 102 GLN A C 1
ATOM 799 O O . GLN A 1 102 ? 15.962 -10.564 -24.779 1.00 88.19 102 GLN A O 1
ATOM 804 N N . ARG A 1 103 ? 15.740 -12.762 -25.188 1.00 80.88 103 ARG A N 1
ATOM 805 C CA . ARG A 1 103 ? 16.496 -12.756 -26.455 1.00 80.88 103 ARG A CA 1
ATOM 806 C C . ARG A 1 103 ? 15.898 -11.814 -27.513 1.00 80.88 103 ARG A C 1
ATOM 808 O O . ARG A 1 103 ? 16.643 -11.274 -28.319 1.00 80.88 103 ARG A O 1
ATOM 815 N N . ASN A 1 104 ? 14.581 -11.596 -27.471 1.00 84.25 104 ASN A N 1
ATOM 816 C CA . ASN A 1 104 ? 13.838 -10.678 -28.344 1.00 84.25 104 ASN A CA 1
ATOM 817 C C . ASN A 1 104 ? 13.297 -9.471 -27.557 1.00 84.25 104 ASN A C 1
ATOM 819 O O . ASN A 1 104 ? 12.137 -9.089 -27.728 1.00 84.25 104 ASN A O 1
ATOM 823 N N . SER A 1 105 ? 14.115 -8.937 -26.646 1.00 83.69 105 SER A N 1
ATOM 824 C CA . SER A 1 105 ? 13.801 -7.759 -25.832 1.00 83.69 105 SER A CA 1
ATOM 825 C C . SER A 1 105 ? 13.180 -6.637 -26.679 1.00 83.69 105 SER A C 1
ATOM 827 O O . SER A 1 105 ? 13.660 -6.322 -27.767 1.00 83.69 105 SER A O 1
ATOM 829 N N . GLN A 1 106 ? 12.082 -6.071 -26.175 1.00 85.44 106 GLN A N 1
ATOM 830 C CA . GLN A 1 106 ? 11.378 -4.923 -26.766 1.00 85.44 106 GLN A CA 1
ATOM 831 C C . GLN A 1 106 ? 11.602 -3.650 -25.937 1.00 85.44 106 GLN A C 1
ATOM 833 O O . GLN A 1 106 ? 10.906 -2.654 -26.114 1.00 85.44 106 GLN A O 1
ATOM 838 N N . GLY A 1 107 ? 12.499 -3.707 -24.952 1.00 89.94 107 GLY A N 1
ATOM 839 C CA . GLY A 1 107 ? 12.777 -2.592 -24.061 1.00 89.94 107 GLY A CA 1
ATOM 840 C C . GLY A 1 107 ? 13.704 -1.566 -24.706 1.00 89.94 107 GLY A C 1
ATOM 841 O O . GLY A 1 107 ? 14.730 -1.927 -25.283 1.00 89.94 107 GLY A O 1
ATOM 842 N N . THR A 1 108 ? 13.376 -0.284 -24.577 1.00 93.31 108 THR A N 1
ATOM 843 C CA . THR A 1 108 ? 14.250 0.804 -25.033 1.00 93.31 108 THR A CA 1
ATOM 844 C C . THR A 1 108 ? 15.268 1.198 -23.951 1.00 93.31 108 THR A C 1
ATOM 846 O O . THR A 1 108 ? 15.031 0.977 -22.759 1.00 93.31 108 THR A O 1
ATOM 849 N N . PRO A 1 109 ? 16.402 1.836 -24.304 1.00 92.88 109 PRO A N 1
ATOM 850 C CA . PRO A 1 109 ? 17.354 2.337 -23.310 1.00 92.88 109 PRO A CA 1
ATOM 851 C C . PRO A 1 109 ? 16.741 3.336 -22.316 1.00 92.88 109 PRO A C 1
ATOM 853 O O . PRO A 1 109 ? 17.126 3.357 -21.148 1.00 92.88 109 PRO A O 1
ATOM 856 N N . GLY A 1 110 ? 15.780 4.152 -22.761 1.00 93.38 110 GLY A N 1
ATOM 857 C CA . GLY A 1 110 ? 15.070 5.103 -21.903 1.00 93.38 110 GLY A CA 1
ATOM 858 C C . GLY A 1 110 ? 14.182 4.406 -20.873 1.00 93.38 110 GLY A C 1
ATOM 859 O O . GLY A 1 110 ? 14.259 4.709 -19.683 1.00 93.38 110 GLY A O 1
ATOM 860 N N . GLU A 1 111 ? 13.414 3.405 -21.309 1.00 95.38 111 GLU A N 1
ATOM 861 C CA . GLU A 1 111 ? 12.602 2.565 -20.421 1.00 95.38 111 GLU A CA 1
ATOM 862 C C . GLU A 1 111 ? 13.471 1.789 -19.424 1.00 95.38 111 GLU A C 1
ATOM 864 O O . GLU A 1 111 ? 13.102 1.650 -18.258 1.00 95.38 111 GLU A O 1
ATOM 869 N N . TRP A 1 112 ? 14.645 1.314 -19.856 1.00 95.38 112 TRP A N 1
ATOM 870 C CA . TRP A 1 112 ? 15.602 0.649 -18.973 1.00 95.38 112 TRP A CA 1
ATOM 871 C C . TRP A 1 112 ? 16.095 1.582 -17.867 1.00 95.38 112 TRP A C 1
ATOM 873 O O . TRP A 1 112 ? 16.094 1.201 -16.697 1.00 95.38 112 TRP A O 1
ATOM 883 N N . LYS A 1 113 ? 16.485 2.814 -18.221 1.00 95.50 113 LYS A N 1
ATOM 884 C CA . LYS A 1 113 ? 16.908 3.830 -17.246 1.00 95.50 113 LYS A CA 1
ATOM 885 C C . LYS A 1 113 ? 15.788 4.149 -16.256 1.00 95.50 113 LYS A C 1
ATOM 887 O O . LYS A 1 113 ? 16.043 4.187 -15.055 1.00 95.50 113 LYS A O 1
ATOM 892 N N . LEU A 1 114 ? 14.554 4.318 -16.738 1.00 96.50 114 LEU A N 1
ATOM 893 C CA . LEU A 1 114 ? 13.395 4.531 -15.870 1.00 96.50 114 LEU A CA 1
ATOM 894 C C . LEU A 1 114 ? 13.188 3.347 -14.911 1.00 96.50 114 LEU A C 1
ATOM 896 O O . LEU A 1 114 ? 13.033 3.554 -13.710 1.00 96.50 114 LEU A O 1
ATOM 900 N N . LEU A 1 115 ? 13.265 2.109 -15.407 1.00 97.38 115 LEU A N 1
ATOM 901 C CA . LEU A 1 115 ? 13.156 0.912 -14.573 1.00 97.38 115 LEU A CA 1
ATOM 902 C C . LEU A 1 115 ? 14.242 0.854 -13.491 1.00 97.38 115 LEU A C 1
ATOM 904 O O . LEU A 1 115 ? 13.936 0.510 -12.352 1.00 97.38 115 LEU A O 1
ATOM 908 N N . GLN A 1 116 ? 15.492 1.206 -13.810 1.00 97.19 116 GLN A N 1
ATOM 909 C CA . GLN A 1 116 ? 16.556 1.259 -12.802 1.00 97.19 116 GLN A CA 1
ATOM 910 C C . GLN A 1 116 ? 16.291 2.338 -11.748 1.00 97.19 116 GLN A C 1
ATOM 912 O O . GLN A 1 116 ? 16.457 2.069 -10.562 1.00 97.19 116 GLN A O 1
ATOM 917 N N . ASN A 1 117 ? 15.813 3.521 -12.144 1.00 97.50 117 ASN A N 1
ATOM 918 C CA . ASN A 1 117 ? 15.439 4.568 -11.190 1.00 97.50 117 ASN A CA 1
ATOM 919 C C . ASN A 1 117 ? 14.328 4.102 -10.241 1.00 97.50 117 ASN A C 1
ATOM 921 O O . ASN A 1 117 ? 14.439 4.293 -9.031 1.00 97.50 117 ASN A O 1
ATOM 925 N N . ILE A 1 118 ? 13.296 3.441 -10.775 1.00 98.00 118 ILE A N 1
ATOM 926 C CA . ILE A 1 118 ? 12.217 2.859 -9.970 1.00 98.00 118 ILE A CA 1
ATOM 927 C C . ILE A 1 118 ? 12.777 1.821 -8.995 1.00 98.00 118 ILE A C 1
ATOM 929 O O . ILE A 1 118 ? 12.464 1.869 -7.810 1.00 98.00 118 ILE A O 1
ATOM 933 N N . LYS A 1 119 ? 13.625 0.896 -9.466 1.00 98.31 119 LYS A N 1
ATOM 934 C CA . LYS A 1 119 ? 14.240 -0.132 -8.612 1.00 98.31 119 LYS A CA 1
ATOM 935 C C . LYS A 1 119 ? 15.058 0.484 -7.480 1.00 98.31 119 LYS A C 1
ATOM 937 O O . LYS A 1 119 ? 14.857 0.105 -6.332 1.00 98.31 119 LYS A O 1
ATOM 942 N N . ASN A 1 120 ? 15.899 1.468 -7.788 1.00 98.12 120 ASN A N 1
ATOM 943 C CA . ASN A 1 120 ? 16.686 2.180 -6.784 1.00 98.12 120 ASN A CA 1
ATOM 944 C C . ASN A 1 120 ? 15.779 2.858 -5.751 1.00 98.12 120 ASN A C 1
ATOM 946 O O . ASN A 1 120 ? 16.045 2.783 -4.555 1.00 98.12 120 ASN A O 1
ATOM 950 N N . ARG A 1 121 ? 14.675 3.486 -6.185 1.00 98.25 121 ARG A N 1
ATOM 951 C CA . ARG A 1 121 ? 13.744 4.109 -5.239 1.00 98.25 121 ARG A CA 1
ATOM 952 C C . ARG A 1 121 ? 13.026 3.076 -4.372 1.00 98.25 121 ARG A C 1
ATOM 954 O O . ARG A 1 121 ? 12.900 3.299 -3.174 1.00 98.25 121 ARG A O 1
ATOM 961 N N . LEU A 1 122 ? 12.613 1.942 -4.938 1.00 98.38 122 LEU A N 1
ATOM 962 C CA . LEU A 1 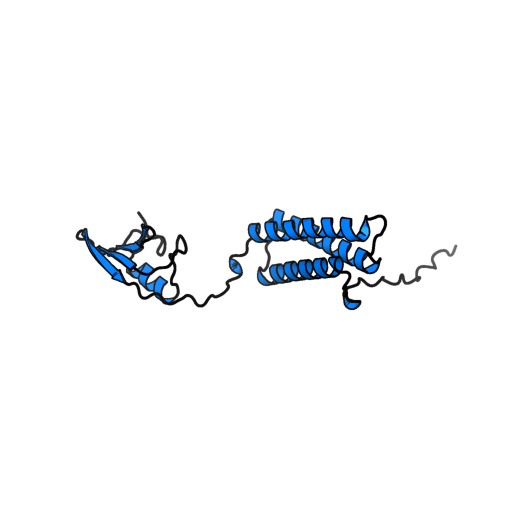122 ? 12.012 0.842 -4.178 1.00 98.38 122 LEU A CA 1
ATOM 963 C C . LEU A 1 122 ? 12.981 0.243 -3.149 1.00 98.38 122 LEU A C 1
ATOM 965 O O . LEU A 1 122 ? 12.542 -0.111 -2.061 1.00 98.38 122 LEU A O 1
ATOM 969 N N . GLU A 1 123 ? 14.276 0.151 -3.462 1.00 97.81 123 GLU A N 1
ATOM 970 C CA . GLU A 1 123 ? 15.300 -0.287 -2.503 1.00 97.81 123 GLU A CA 1
ATOM 971 C C . GLU A 1 123 ? 15.439 0.690 -1.331 1.00 97.81 123 GLU A C 1
ATOM 973 O O . GLU A 1 123 ? 15.491 0.258 -0.180 1.00 97.81 123 GLU A O 1
ATOM 978 N N . VAL A 1 124 ? 15.433 2.000 -1.606 1.00 98.00 124 VAL A N 1
ATOM 979 C CA . VAL A 1 124 ? 15.437 3.019 -0.547 1.00 98.00 124 VAL A CA 1
ATOM 980 C C . VAL A 1 124 ? 14.165 2.916 0.294 1.00 98.00 124 VAL A C 1
ATOM 982 O O . VAL A 1 124 ? 14.266 2.824 1.509 1.00 98.00 124 VAL A O 1
ATOM 985 N N . LEU A 1 125 ? 12.984 2.850 -0.326 1.00 97.81 125 LEU A N 1
ATOM 986 C CA . LEU A 1 125 ? 11.712 2.730 0.394 1.00 97.81 125 LEU A CA 1
ATOM 987 C C . LEU A 1 125 ? 11.645 1.466 1.265 1.00 97.81 125 LEU A C 1
ATOM 989 O O . LEU A 1 125 ? 11.165 1.518 2.394 1.00 97.81 125 LEU A O 1
ATOM 993 N N . ASP A 1 126 ? 12.134 0.328 0.767 1.00 97.44 126 ASP A N 1
ATOM 994 C CA . ASP A 1 126 ? 12.201 -0.919 1.537 1.00 97.44 126 ASP A CA 1
ATOM 995 C C . ASP A 1 126 ? 13.143 -0.789 2.745 1.00 97.44 126 ASP A C 1
ATOM 997 O O . ASP A 1 126 ? 12.829 -1.285 3.828 1.00 97.44 126 ASP A O 1
ATOM 1001 N N . TYR A 1 127 ? 14.270 -0.087 2.588 1.00 97.00 127 TYR A N 1
ATOM 1002 C CA . TYR A 1 127 ? 15.176 0.231 3.692 1.00 97.00 127 TYR A CA 1
ATOM 1003 C C . TYR A 1 127 ? 14.523 1.171 4.715 1.00 97.00 127 TYR A C 1
ATOM 1005 O O . TYR A 1 127 ? 14.456 0.830 5.893 1.00 97.00 127 TYR A O 1
ATOM 1013 N N . GLU A 1 128 ? 13.984 2.311 4.273 1.00 97.31 128 GLU A N 1
ATOM 1014 C CA . GLU A 1 128 ? 13.306 3.294 5.132 1.00 97.31 128 GLU A CA 1
ATOM 1015 C C . GLU A 1 128 ? 12.162 2.639 5.921 1.00 97.31 128 GLU A C 1
ATOM 1017 O O . GLU A 1 128 ? 11.982 2.904 7.112 1.00 97.31 128 GLU A O 1
ATOM 1022 N N . ASN A 1 129 ? 11.429 1.720 5.283 1.00 95.00 129 ASN A N 1
ATOM 1023 C CA . ASN A 1 129 ? 10.355 0.980 5.924 1.00 95.00 129 ASN A CA 1
ATOM 1024 C C . ASN A 1 129 ? 10.866 0.007 7.004 1.00 95.00 129 ASN A C 1
ATOM 1026 O O . ASN A 1 129 ? 10.295 -0.054 8.093 1.00 95.00 129 ASN A O 1
ATOM 1030 N N . LYS A 1 130 ? 11.957 -0.724 6.734 1.00 94.25 130 LYS A N 1
ATOM 1031 C CA . LYS A 1 130 ? 12.595 -1.638 7.704 1.00 94.25 130 LYS A CA 1
ATOM 1032 C C . LYS A 1 130 ? 13.168 -0.909 8.914 1.00 94.25 130 LYS A C 1
ATOM 1034 O O . LYS A 1 130 ? 13.058 -1.424 10.023 1.00 94.25 130 LYS A O 1
ATOM 1039 N N . GLU A 1 131 ? 13.725 0.277 8.698 1.00 97.06 131 GLU A N 1
ATOM 1040 C CA . GLU A 1 131 ? 14.259 1.143 9.753 1.00 97.06 131 GLU A CA 1
ATOM 1041 C C . GLU A 1 131 ? 13.167 1.940 10.487 1.00 97.06 131 GLU A C 1
ATOM 1043 O O . GLU A 1 131 ? 13.471 2.750 11.361 1.00 97.06 131 GLU A O 1
ATOM 1048 N N . LEU A 1 132 ? 11.890 1.705 10.157 1.00 94.56 132 LEU A N 1
ATOM 1049 C CA . LEU A 1 132 ? 10.734 2.369 10.760 1.00 94.56 132 LEU A CA 1
ATOM 1050 C C . LEU A 1 132 ? 10.829 3.902 10.703 1.00 94.56 132 LEU A C 1
ATOM 1052 O O . LEU A 1 132 ? 10.387 4.603 11.616 1.00 94.56 132 LEU A O 1
ATOM 1056 N N . ILE A 1 133 ? 11.396 4.433 9.617 1.00 94.88 133 ILE A N 1
ATOM 1057 C CA . ILE A 1 133 ? 11.528 5.877 9.422 1.00 94.88 133 ILE A CA 1
ATOM 1058 C C . ILE A 1 133 ? 10.133 6.495 9.342 1.00 94.88 133 ILE A C 1
ATOM 1060 O O . ILE A 1 133 ? 9.249 5.977 8.659 1.00 94.88 133 ILE A O 1
ATOM 1064 N N . GLN A 1 134 ? 9.922 7.592 10.070 1.00 93.44 134 GLN A N 1
ATOM 1065 C CA . GLN A 1 134 ? 8.650 8.306 10.069 1.00 93.44 134 GLN A CA 1
ATOM 1066 C C . GLN A 1 134 ? 8.333 8.837 8.666 1.00 93.44 134 GLN A C 1
ATOM 1068 O O . GLN A 1 134 ? 9.204 9.387 7.995 1.00 93.44 134 GLN A O 1
ATOM 1073 N N . PHE A 1 135 ? 7.076 8.716 8.251 1.00 92.94 135 PHE A N 1
ATOM 1074 C CA . PHE A 1 135 ? 6.603 9.183 6.954 1.00 92.94 135 PHE A CA 1
ATOM 1075 C C . PHE A 1 135 ? 5.245 9.876 7.083 1.00 92.94 135 PHE A C 1
ATOM 1077 O O . PHE A 1 135 ? 4.524 9.686 8.065 1.00 92.94 135 PHE A O 1
ATOM 1084 N N . ASP A 1 136 ? 4.905 10.666 6.067 1.00 93.06 136 ASP A N 1
ATOM 1085 C CA . ASP A 1 136 ? 3.550 11.160 5.847 1.00 93.06 136 ASP A CA 1
ATOM 1086 C C . ASP A 1 136 ? 2.767 10.136 4.995 1.00 93.06 136 ASP A C 1
ATOM 1088 O O . ASP A 1 136 ? 3.215 9.813 3.887 1.00 93.06 136 ASP A O 1
ATOM 1092 N N . PRO A 1 137 ? 1.646 9.572 5.492 1.00 91.31 137 PRO A N 1
ATOM 1093 C CA . PRO A 1 137 ? 0.933 8.505 4.792 1.00 91.31 137 PRO A CA 1
ATOM 1094 C C . PRO A 1 137 ? 0.384 8.899 3.422 1.00 91.31 137 PRO A C 1
ATOM 1096 O O . PRO A 1 137 ? 0.327 8.047 2.541 1.00 91.31 137 PRO A O 1
ATOM 1099 N N . GLU A 1 138 ? -0.026 10.155 3.236 1.00 91.44 138 GLU A N 1
ATOM 1100 C CA . GLU A 1 138 ? -0.563 10.648 1.963 1.00 91.44 138 GLU A CA 1
ATOM 1101 C C . GLU A 1 138 ? 0.544 10.710 0.909 1.00 91.44 138 GLU A C 1
ATOM 1103 O O . GLU A 1 138 ? 0.442 10.088 -0.148 1.00 91.44 138 GLU A O 1
ATOM 1108 N N . THR A 1 139 ? 1.662 11.343 1.262 1.00 93.81 139 THR A N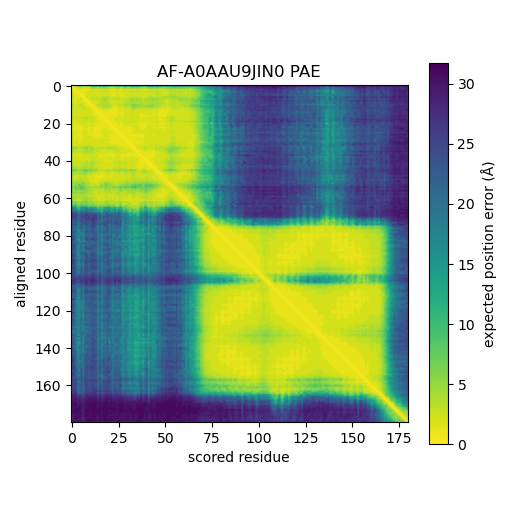 1
ATOM 1109 C CA . THR A 1 139 ? 2.833 11.478 0.390 1.00 93.81 139 THR A CA 1
ATOM 1110 C C . THR A 1 139 ? 3.406 10.117 -0.010 1.00 93.81 139 THR A C 1
ATOM 1112 O O . THR A 1 139 ? 3.690 9.876 -1.185 1.00 93.81 139 THR A O 1
ATOM 1115 N N . LEU A 1 140 ? 3.574 9.203 0.954 1.00 95.56 140 LEU A N 1
ATOM 1116 C CA . LEU A 1 140 ? 4.136 7.881 0.673 1.00 95.56 140 LEU A CA 1
ATOM 1117 C C . LEU A 1 140 ? 3.181 7.027 -0.173 1.00 95.56 140 LEU A C 1
ATOM 1119 O O . LEU A 1 140 ? 3.621 6.270 -1.039 1.00 95.56 140 LEU A O 1
ATOM 1123 N N . LEU A 1 141 ? 1.872 7.154 0.048 1.00 95.50 141 LEU A N 1
ATOM 1124 C CA . LEU A 1 141 ? 0.871 6.460 -0.751 1.00 95.50 141 LEU A CA 1
ATOM 1125 C C . LEU A 1 141 ? 0.884 6.938 -2.208 1.00 95.50 141 LEU A C 1
ATOM 1127 O O . LEU A 1 141 ? 0.917 6.103 -3.116 1.00 95.50 141 LEU A O 1
ATOM 1131 N N . ASP A 1 142 ? 0.923 8.250 -2.434 1.00 96.00 142 ASP A N 1
ATOM 1132 C CA . ASP A 1 142 ? 1.023 8.843 -3.771 1.00 96.00 142 ASP A CA 1
ATOM 1133 C C . ASP A 1 142 ? 2.296 8.405 -4.501 1.00 96.00 142 ASP A C 1
ATOM 1135 O O . ASP A 1 142 ? 2.263 8.073 -5.693 1.00 96.00 142 ASP A O 1
ATOM 1139 N N . GLU A 1 143 ? 3.420 8.335 -3.788 1.00 97.81 143 GLU A N 1
ATOM 1140 C CA . GLU A 1 143 ? 4.671 7.833 -4.345 1.00 97.81 143 GLU A CA 1
ATOM 1141 C C . GLU A 1 143 ? 4.554 6.361 -4.767 1.00 97.81 143 GLU A C 1
ATOM 1143 O O . GLU A 1 143 ? 4.893 6.010 -5.900 1.00 97.81 143 GLU A O 1
ATOM 1148 N N . VAL A 1 144 ? 4.016 5.497 -3.902 1.00 97.69 144 VAL A N 1
ATOM 1149 C CA . VAL A 1 144 ? 3.809 4.071 -4.205 1.00 97.69 144 VAL A CA 1
ATOM 1150 C C . VAL A 1 144 ? 2.909 3.885 -5.430 1.00 97.69 144 VAL A C 1
ATOM 1152 O O . VAL A 1 144 ? 3.236 3.088 -6.315 1.00 97.69 144 VAL A O 1
ATOM 1155 N N . TYR A 1 145 ? 1.816 4.647 -5.541 1.00 96.81 145 TYR A N 1
ATOM 1156 C CA . TYR A 1 145 ? 0.944 4.606 -6.721 1.00 96.81 145 TYR A CA 1
ATOM 1157 C C . TYR A 1 145 ? 1.629 5.124 -7.985 1.00 96.81 145 TYR A C 1
ATOM 1159 O O . TYR A 1 145 ? 1.425 4.574 -9.073 1.00 96.81 145 TYR A O 1
ATOM 1167 N N . THR A 1 146 ? 2.467 6.150 -7.859 1.00 97.75 146 THR A N 1
ATOM 1168 C CA . THR A 1 146 ? 3.249 6.677 -8.980 1.00 97.75 146 THR A CA 1
ATOM 1169 C C . THR A 1 146 ? 4.220 5.620 -9.502 1.00 97.75 146 THR A C 1
ATOM 1171 O O . THR A 1 146 ? 4.246 5.355 -10.706 1.00 97.75 146 THR A O 1
ATOM 1174 N N . LEU A 1 147 ? 4.957 4.951 -8.611 1.00 98.25 147 LEU A N 1
ATOM 1175 C CA . LEU A 1 147 ? 5.886 3.877 -8.973 1.00 98.25 147 LEU A CA 1
ATOM 1176 C C . LEU A 1 147 ? 5.160 2.680 -9.611 1.00 98.25 147 LEU A C 1
ATOM 1178 O O . LEU A 1 147 ? 5.625 2.151 -10.622 1.00 98.25 147 LEU A O 1
ATOM 1182 N N . ASP A 1 148 ? 4.000 2.276 -9.082 1.00 98.38 148 ASP A N 1
ATOM 1183 C CA . ASP A 1 148 ? 3.156 1.230 -9.681 1.00 98.38 148 ASP A CA 1
ATOM 1184 C C . ASP A 1 148 ? 2.711 1.591 -11.106 1.00 98.38 148 ASP A C 1
ATOM 1186 O O . ASP A 1 148 ? 2.835 0.786 -12.036 1.00 98.38 148 ASP A O 1
ATOM 1190 N N . SER A 1 149 ? 2.225 2.821 -11.294 1.00 97.75 149 SER A N 1
ATOM 1191 C CA . SER A 1 149 ? 1.797 3.319 -12.600 1.00 97.75 149 SER A CA 1
ATOM 1192 C C . SER A 1 149 ? 2.953 3.303 -13.599 1.00 97.75 149 SER A C 1
ATOM 1194 O O . SER A 1 149 ? 2.825 2.727 -14.683 1.00 97.75 149 SER A O 1
ATOM 1196 N N . GLN A 1 150 ? 4.117 3.830 -13.211 1.00 97.44 150 GLN A N 1
ATOM 1197 C CA . GLN A 1 150 ? 5.310 3.831 -14.055 1.00 97.44 150 GLN A CA 1
ATOM 1198 C C . GLN A 1 150 ? 5.766 2.407 -14.405 1.00 97.44 150 GLN A C 1
ATOM 1200 O O . GLN A 1 150 ? 6.040 2.129 -15.572 1.00 97.44 150 GLN A O 1
ATOM 1205 N N . LEU A 1 151 ? 5.764 1.464 -13.453 1.00 97.94 151 LEU A N 1
ATOM 1206 C CA . LEU A 1 151 ? 6.066 0.054 -13.737 1.00 97.94 151 LEU A CA 1
ATOM 1207 C C . LEU A 1 151 ? 5.095 -0.552 -14.751 1.00 97.94 151 LEU A C 1
ATOM 1209 O O . LEU A 1 151 ? 5.517 -1.277 -15.654 1.00 97.94 151 LEU A O 1
ATOM 1213 N N . LYS A 1 152 ? 3.799 -0.248 -14.640 1.00 96.94 152 LYS A N 1
ATOM 1214 C CA . LYS A 1 152 ? 2.785 -0.699 -15.604 1.00 96.94 152 LYS A CA 1
ATOM 1215 C C . LYS A 1 152 ? 2.994 -0.080 -16.986 1.00 96.94 152 LYS A C 1
ATOM 1217 O O . LYS A 1 152 ? 2.787 -0.769 -17.984 1.00 96.94 152 LYS A O 1
ATOM 1222 N N . MET A 1 153 ? 3.416 1.181 -17.067 1.00 96.31 153 MET A N 1
ATOM 1223 C CA . MET A 1 153 ? 3.759 1.845 -18.332 1.00 96.31 153 MET A CA 1
ATOM 1224 C C . MET A 1 153 ? 4.983 1.199 -18.981 1.00 96.31 153 MET A C 1
ATOM 1226 O O . MET A 1 153 ? 4.896 0.797 -20.139 1.00 96.31 153 MET A O 1
ATOM 1230 N N . VAL A 1 154 ? 6.065 0.984 -18.219 1.00 96.50 154 VAL A N 1
ATOM 1231 C CA . VAL A 1 154 ? 7.262 0.265 -18.692 1.00 96.50 154 VAL A CA 1
ATOM 1232 C C . VAL A 1 154 ? 6.886 -1.136 -19.163 1.00 96.50 154 VAL A C 1
ATOM 1234 O O . VAL A 1 154 ? 7.302 -1.554 -20.237 1.00 96.50 154 VAL A O 1
ATOM 1237 N N . LYS A 1 155 ? 6.047 -1.860 -18.411 1.00 95.62 155 LYS A N 1
ATOM 1238 C CA . LYS A 1 155 ? 5.583 -3.199 -18.795 1.00 95.62 155 LYS A CA 1
ATOM 1239 C C . LYS A 1 155 ? 4.899 -3.203 -20.165 1.00 95.62 155 LYS A C 1
ATOM 1241 O O . LYS A 1 155 ? 5.196 -4.068 -20.990 1.00 95.62 155 LYS A O 1
ATOM 1246 N N . ARG A 1 156 ? 4.003 -2.246 -20.418 1.00 94.75 156 ARG A N 1
ATOM 1247 C CA . ARG A 1 156 ? 3.284 -2.129 -21.697 1.00 94.75 156 ARG A CA 1
ATOM 1248 C C . ARG A 1 156 ? 4.166 -1.594 -22.829 1.00 94.75 156 ARG A C 1
ATOM 1250 O O . ARG A 1 156 ? 4.013 -2.035 -23.962 1.00 94.75 156 ARG A O 1
ATOM 1257 N N . GLY A 1 157 ? 5.176 -0.788 -22.509 1.00 93.31 157 GLY A N 1
ATOM 1258 C CA . GLY A 1 157 ? 6.000 -0.079 -23.494 1.00 93.31 157 GLY A CA 1
ATOM 1259 C C . GLY A 1 157 ? 5.394 1.262 -23.905 1.00 93.31 157 GLY A C 1
ATOM 1260 O O . GLY A 1 157 ? 5.673 1.758 -24.989 1.00 93.31 157 GLY A O 1
ATOM 1261 N N . ASP A 1 158 ? 4.546 1.820 -23.040 1.00 93.69 158 ASP A N 1
ATOM 1262 C CA . ASP A 1 158 ? 3.806 3.064 -23.267 1.00 93.69 158 ASP A CA 1
ATOM 1263 C C . ASP A 1 158 ? 4.371 4.167 -22.357 1.00 93.69 158 ASP A C 1
ATOM 1265 O O . ASP A 1 158 ? 3.635 4.834 -21.625 1.00 93.69 158 ASP A O 1
ATOM 1269 N N . VAL A 1 159 ? 5.701 4.287 -22.304 1.00 93.31 159 VAL A N 1
ATOM 1270 C CA . VAL A 1 159 ? 6.377 5.293 -21.475 1.00 93.31 159 VAL A CA 1
ATOM 1271 C C . VAL A 1 159 ? 6.441 6.614 -22.250 1.00 93.31 159 VAL A C 1
ATOM 1273 O O . VAL A 1 159 ? 7.050 6.645 -23.320 1.00 93.31 159 VAL A O 1
ATOM 1276 N N . PRO A 1 160 ? 5.843 7.707 -21.748 1.00 91.88 160 PRO A N 1
ATOM 1277 C CA . PRO A 1 160 ? 5.913 8.999 -22.396 1.00 91.88 160 PRO A CA 1
ATOM 1278 C C . PRO A 1 160 ? 7.295 9.630 -22.177 1.00 91.88 160 PRO A C 1
ATOM 1280 O O . PRO A 1 160 ? 7.985 9.357 -21.192 1.00 91.88 160 PRO A O 1
ATOM 1283 N N . GLU A 1 161 ? 7.724 10.442 -23.142 1.00 88.38 161 GLU A N 1
ATOM 1284 C CA . GLU A 1 161 ? 9.102 10.950 -23.222 1.00 88.38 161 GLU A CA 1
ATOM 1285 C C . GLU A 1 161 ? 9.517 11.810 -22.022 1.00 88.38 161 GLU A C 1
ATOM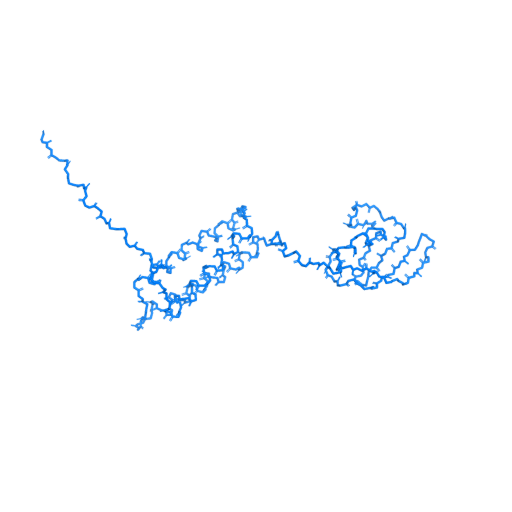 1287 O O . GLU A 1 161 ? 10.694 11.845 -21.667 1.00 88.38 161 GLU A O 1
ATOM 1292 N N . ASP A 1 162 ? 8.571 12.489 -21.377 1.00 90.06 162 ASP A N 1
ATOM 1293 C CA . ASP A 1 162 ? 8.811 13.326 -20.201 1.00 90.06 162 ASP A CA 1
ATOM 1294 C C . ASP A 1 162 ? 9.223 12.517 -18.963 1.00 90.06 162 ASP A C 1
ATOM 1296 O O . ASP A 1 162 ? 9.954 13.030 -18.115 1.00 90.06 162 ASP A O 1
ATOM 1300 N N . LEU A 1 163 ? 8.821 11.244 -18.888 1.00 88.00 163 LEU A N 1
ATOM 1301 C CA . LEU A 1 163 ? 9.228 10.328 -17.821 1.00 88.00 163 LEU A CA 1
ATOM 1302 C C . LEU A 1 163 ? 10.589 9.669 -18.082 1.00 88.00 163 LEU A C 1
ATOM 1304 O O . LEU A 1 163 ? 11.146 9.044 -17.177 1.00 88.00 163 LEU A O 1
ATOM 1308 N N . ILE A 1 164 ? 11.144 9.788 -19.292 1.00 88.12 164 ILE A N 1
ATOM 1309 C CA . ILE A 1 164 ? 12.449 9.210 -19.613 1.00 88.12 164 ILE A CA 1
ATOM 1310 C C . ILE A 1 164 ? 13.555 10.084 -18.998 1.00 88.12 164 ILE A C 1
ATOM 1312 O O . ILE A 1 164 ? 13.659 11.271 -19.319 1.00 88.12 164 ILE A O 1
ATOM 1316 N N . PRO A 1 165 ? 14.442 9.518 -18.155 1.00 84.94 165 PRO A N 1
ATOM 1317 C CA . PRO A 1 165 ? 15.545 10.274 -17.575 1.00 84.94 165 PRO A CA 1
ATOM 1318 C C . PRO A 1 165 ? 16.465 10.844 -18.665 1.00 84.94 165 PRO A C 1
ATOM 1320 O O . PRO A 1 165 ? 17.077 10.092 -19.430 1.00 84.94 165 PRO A O 1
ATOM 1323 N N . ARG A 1 166 ? 16.575 12.177 -18.728 1.00 79.88 166 ARG A N 1
ATOM 1324 C CA . ARG A 1 166 ? 17.461 12.871 -19.676 1.00 79.88 166 ARG A CA 1
ATOM 1325 C C . ARG A 1 166 ? 18.924 12.609 -19.329 1.00 79.88 166 ARG A C 1
ATOM 1327 O O . ARG A 1 166 ? 19.301 12.585 -18.158 1.00 79.88 166 ARG A O 1
ATOM 1334 N N . GLU A 1 167 ? 19.762 12.443 -20.347 1.00 66.81 167 GLU A N 1
ATOM 1335 C CA . GLU A 1 167 ? 21.210 12.401 -20.147 1.00 66.81 167 GLU A CA 1
ATOM 1336 C C . GLU A 1 167 ? 21.698 13.782 -19.704 1.00 66.81 167 GLU A C 1
ATOM 1338 O O . GLU A 1 167 ? 21.387 14.791 -20.337 1.00 66.81 167 GLU A O 1
ATOM 1343 N N . LYS A 1 168 ? 22.459 13.839 -18.604 1.00 56.53 168 LYS A N 1
ATOM 1344 C CA . LYS A 1 168 ? 23.270 15.021 -18.311 1.00 56.53 168 LYS A CA 1
ATOM 1345 C C . LYS A 1 168 ? 24.325 15.096 -19.408 1.00 56.53 168 LYS A C 1
ATOM 1347 O O . LYS A 1 168 ? 25.206 14.243 -19.466 1.00 56.53 168 LYS A O 1
ATOM 1352 N N . SER A 1 169 ? 24.215 16.090 -20.280 1.00 49.41 169 SER A N 1
ATOM 1353 C CA . SER A 1 169 ? 25.295 16.469 -21.183 1.00 49.41 169 SER A CA 1
ATOM 1354 C C . SER A 1 169 ? 26.533 16.765 -20.339 1.00 49.41 169 SER A C 1
ATOM 1356 O O . SER A 1 169 ? 26.510 17.677 -19.512 1.00 49.41 169 SER A O 1
ATOM 1358 N N . ILE A 1 170 ? 27.577 15.958 -20.511 1.00 51.38 170 ILE A N 1
ATOM 1359 C CA . ILE A 1 170 ? 28.902 16.214 -19.950 1.00 51.38 170 ILE A CA 1
ATOM 1360 C C . ILE A 1 170 ? 29.385 17.519 -20.590 1.00 51.38 170 ILE A C 1
ATOM 1362 O O . ILE A 1 170 ? 29.631 17.552 -21.794 1.00 51.38 170 ILE A O 1
ATOM 1366 N N . SER A 1 171 ? 29.448 18.603 -19.816 1.00 47.19 171 SER A N 1
ATOM 1367 C CA . SER A 1 171 ? 30.166 19.810 -20.221 1.00 47.19 171 SER A CA 1
ATOM 1368 C C . SER A 1 171 ? 31.656 19.493 -20.173 1.00 47.19 171 SER A C 1
ATOM 1370 O O . SER A 1 171 ? 32.206 19.223 -19.106 1.00 47.19 171 SER A O 1
ATOM 1372 N N . SER A 1 172 ? 32.283 19.460 -21.341 1.00 51.06 172 SER A N 1
ATOM 1373 C CA . SER A 1 172 ? 33.721 19.308 -21.535 1.00 51.06 172 SER A CA 1
ATOM 1374 C C . SER A 1 172 ? 34.443 20.624 -21.225 1.00 51.06 172 SER A C 1
ATOM 1376 O O . SER A 1 172 ? 34.931 21.268 -22.144 1.00 51.06 172 SER A O 1
ATOM 1378 N N . ASP A 1 173 ? 34.477 21.024 -19.955 1.00 51.44 173 ASP A N 1
ATOM 1379 C CA . ASP A 1 173 ? 35.224 22.202 -19.490 1.00 51.44 173 ASP A CA 1
ATOM 1380 C C . ASP A 1 173 ? 36.161 21.807 -18.332 1.00 51.44 173 ASP A C 1
ATOM 1382 O O . ASP A 1 173 ? 36.048 22.320 -17.226 1.00 51.44 173 ASP A O 1
ATOM 1386 N N . GLU A 1 174 ? 37.064 20.851 -18.567 1.00 52.22 174 GLU A N 1
ATOM 1387 C CA . GLU A 1 174 ? 38.275 20.643 -17.750 1.00 52.22 174 GLU A CA 1
ATOM 1388 C C . GLU A 1 174 ? 39.441 20.232 -18.671 1.00 52.22 174 GLU A C 1
ATOM 1390 O O . GLU A 1 174 ? 40.004 19.145 -18.573 1.00 52.22 174 GLU A O 1
ATOM 1395 N N . GLU A 1 175 ? 39.795 21.115 -19.603 1.00 51.84 175 GLU A N 1
ATOM 1396 C CA . GLU A 1 175 ? 41.161 21.212 -20.124 1.00 51.84 175 GLU A CA 1
ATOM 1397 C C . GLU A 1 175 ? 41.701 22.559 -19.645 1.00 51.84 175 GLU A C 1
ATOM 1399 O O . GLU A 1 175 ? 41.134 23.589 -19.989 1.00 51.84 175 GLU A O 1
ATOM 1404 N N . ASP A 1 176 ? 42.685 22.519 -18.739 1.00 50.19 176 ASP A N 1
ATOM 1405 C CA . ASP A 1 176 ? 43.821 23.454 -18.633 1.00 50.19 176 ASP A CA 1
ATOM 1406 C C . ASP A 1 176 ? 44.381 23.454 -17.202 1.00 50.19 176 ASP A C 1
ATOM 1408 O O . ASP A 1 176 ? 44.085 24.324 -16.380 1.00 50.19 176 ASP A O 1
ATOM 1412 N N . TYR A 1 177 ? 45.239 22.474 -16.894 1.00 53.84 177 TYR A N 1
ATOM 1413 C CA . TYR A 1 177 ? 46.248 22.668 -15.851 1.00 53.84 177 TYR A CA 1
ATOM 1414 C C . TYR A 1 177 ? 47.494 21.811 -16.084 1.00 53.84 177 TYR A C 1
ATOM 1416 O O . TYR A 1 177 ? 47.711 20.812 -15.405 1.00 53.84 177 TYR A O 1
ATOM 1424 N N . TYR A 1 178 ? 48.322 22.233 -17.036 1.00 55.44 178 TYR A N 1
ATOM 1425 C CA . TYR A 1 178 ? 49.774 22.101 -16.936 1.00 55.44 178 TYR A CA 1
ATOM 1426 C C . TYR A 1 178 ? 50.403 23.314 -17.620 1.00 55.44 178 TYR A C 1
ATOM 1428 O O . TYR A 1 178 ? 50.304 23.449 -18.834 1.00 55.44 178 TYR A O 1
ATOM 1436 N N . ASP A 1 179 ? 51.038 24.174 -16.829 1.00 63.72 179 ASP A N 1
ATOM 1437 C CA . ASP A 1 179 ? 52.100 25.058 -17.301 1.00 63.72 179 ASP A CA 1
ATOM 1438 C C . ASP A 1 179 ? 53.258 24.942 -16.293 1.00 63.72 179 ASP A C 1
ATOM 1440 O O . ASP A 1 179 ? 53.015 24.875 -15.082 1.00 63.72 179 ASP A O 1
ATOM 1444 N N . ASP A 1 180 ? 54.462 24.798 -16.850 1.00 63.34 180 ASP A N 1
ATOM 1445 C CA . ASP A 1 180 ? 55.750 24.383 -16.255 1.00 63.34 180 ASP A CA 1
ATOM 1446 C C . ASP A 1 180 ? 56.200 25.106 -14.966 1.00 63.34 180 ASP A C 1
ATOM 1448 O O . ASP A 1 180 ? 56.053 26.348 -14.857 1.00 63.34 180 ASP A O 1
#

Mean predicted aligned error: 13.73 Å

Radius of gyration: 28.24 Å; Cα contacts (8 Å, |Δi|>4): 205; chains: 1; bounding box: 89×38×68 Å

Sequence (180 aa):
MSCSICISSFSPPICTLFCSHAYCFSCIQEWCKGHDFCPLCSQPISTATLSEADGSTQEIHLECKKAEAERSLMCLDHDYFKKEIAKLVRLAYNVEVERFKQRNSQGTPGEWKLLQNIKNRLEVLDYENKELIQFDPETLLDEVYTLDSQLKMVKRGDVPEDLIPREKSISSDEEDYYDD

Nearest PDB structures (foldseek):
  5e86-assembly1_A  TM=4.363E-01  e=6.755E-01  Homo sapiens
  5z8q-assembly1_A  TM=5.632E-01  e=6.816E+00  Saccharomyces cerevisiae S288C
  3hkk-assembly1_A  TM=4.101E-01  e=2.210E+00  Homo sapiens
  8xhw-assembly1_A  TM=5.473E-01  e=7.233E+00  Haloquadratum walsbyi DSM 16790

Foldseek 3Di:
DPAPQVRGRADPQWKQFPVRDIHRPVRVLVVLAADQADPPPRHGGFKIWTAGPVRDIDIDGRNGDHHPPPVPLVPCFLVNLLVLLVVLLVLLVVLCCVAPVDPPHPADPQLVQLSVVLNVVSVVSNVCSVVRPDDDSVVSVVVSVVSVVSSVCSSVVNDDPVSGDDDDDPDPPPPDDDDD

Solvent-accessible surface area (backbone atoms only — not comparable to full-atom values): 10678 Å² total; per-residue (Å²): 125,61,14,82,84,78,75,35,71,65,48,70,42,33,28,31,36,83,88,70,54,55,32,24,39,70,57,52,56,58,47,14,68,52,30,34,44,39,94,88,76,62,48,76,59,52,54,32,39,38,33,42,86,86,70,51,73,45,83,44,74,58,83,42,33,72,45,74,79,73,79,64,52,82,75,61,46,56,70,56,50,49,54,53,52,53,49,50,54,53,48,52,52,49,39,46,47,68,30,59,67,37,98,80,45,81,59,49,74,48,52,51,52,38,51,50,53,50,50,55,50,51,54,50,52,52,47,43,41,73,69,64,57,89,77,56,48,66,64,55,49,54,49,52,52,49,53,52,51,52,51,54,25,54,60,73,68,66,66,57,74,87,70,35,73,75,81,80,78,81,78,89,80,86,85,87,88,86,81,137

Secondary structure (DSSP, 8-state):
-EETTTTEEPPSSEEEETTS-EEEHHHHHHHHTT-SB-TTT-PBP-EEEEE-TTS-EEEEE--PPPPP----GGG--HHHHHHHHHHHHHHHHHHIIIIISSTT----HHHHHHHHHHHHHHHHHHHHHHTT----HHHHHHHHHHHHHHHHHHHHT---GGGSPPP-------------

pLDDT: mean 89.0, std 12.92, range [47.19, 98.5]

InterPro domains:
  IPR001841 Zinc finger, RING-type [PF13639] (2-41)
  IPR001841 Zinc finger, RING-type [PS50089] (3-42)
  IPR013083 Zinc finger, RING/FYVE/PHD-type [G3DSA:3.30.40.10] (1-105)
  IPR017907 Zinc finger, RING-type, conserved site [PS00518] (19-28)